Protein AF-A0AAU2JH47-F1 (afdb_monomer_lite)

Sequence (220 aa):
MTGAVFLAALLGAQGAHAQDFGMSADPLVGNAPRSVATDAGGNSNPALAVAHSVGDSMSPAGTAPATTVLISSVNPSVVGQTVTFTATVTGDEGTPTGTVLFKDGDTNLGPDALDATGTASLPISDLTVGIHHITAVYGGNTTYAPSTSNTVEQIVNALTCDNAVPTIIGTNRADDLVGTAGNDVIFALRGNDKVDGLGGDDLICGGQGNDVLAGGPDSL

Structure (mmCIF, N/CA/C/O backbone):
data_AF-A0AAU2JH47-F1
#
_entry.id   AF-A0AAU2JH47-F1
#
loop_
_atom_site.group_PDB
_atom_site.id
_atom_site.type_symbol
_atom_site.label_atom_id
_atom_site.label_alt_id
_atom_site.label_comp_id
_atom_site.label_asym_id
_atom_site.label_entity_id
_atom_site.label_seq_id
_atom_site.pdbx_PDB_ins_code
_atom_site.Cartn_x
_atom_site.Cartn_y
_atom_site.Cartn_z
_atom_site.occupancy
_atom_site.B_iso_or_equiv
_atom_site.auth_seq_id
_atom_site.auth_comp_id
_atom_site.auth_asym_id
_atom_site.auth_atom_id
_atom_site.pdbx_PDB_model_num
ATOM 1 N N . MET A 1 1 ? 18.376 -66.925 -39.420 1.00 39.75 1 MET A N 1
ATOM 2 C CA . MET A 1 1 ? 18.985 -67.867 -40.381 1.00 39.75 1 MET A CA 1
ATOM 3 C C . MET A 1 1 ? 18.492 -67.479 -41.763 1.00 39.75 1 MET A C 1
ATOM 5 O O . MET A 1 1 ? 17.306 -67.213 -41.861 1.00 39.75 1 MET A O 1
ATOM 9 N N . THR A 1 2 ? 19.400 -67.425 -42.748 1.00 41.84 2 THR A N 1
ATOM 10 C CA . THR A 1 2 ? 19.174 -67.797 -44.169 1.00 41.84 2 THR A CA 1
ATOM 11 C C . THR A 1 2 ? 17.955 -67.180 -44.879 1.00 41.84 2 THR A C 1
ATOM 13 O O . THR A 1 2 ? 16.826 -67.486 -44.536 1.00 41.84 2 THR A O 1
ATOM 16 N N . GLY A 1 3 ? 18.082 -66.334 -45.901 1.00 33.50 3 GLY A N 1
ATOM 17 C CA . GLY A 1 3 ? 18.950 -66.483 -47.070 1.00 33.50 3 GLY A CA 1
ATOM 18 C C . GLY A 1 3 ? 18.121 -66.907 -48.297 1.00 33.50 3 GLY A C 1
ATOM 19 O O . GLY A 1 3 ? 17.081 -67.532 -48.138 1.00 33.50 3 GLY A O 1
ATOM 20 N N . ALA A 1 4 ? 18.668 -66.617 -49.483 1.00 43.12 4 ALA A N 1
ATOM 21 C CA . ALA A 1 4 ? 18.258 -67.014 -50.844 1.00 43.12 4 ALA A CA 1
ATOM 22 C C . ALA A 1 4 ? 17.310 -66.038 -51.587 1.00 43.12 4 ALA A C 1
ATOM 24 O O . ALA A 1 4 ? 16.183 -65.833 -51.160 1.00 43.12 4 ALA A O 1
ATOM 25 N N . VAL A 1 5 ? 17.746 -65.270 -52.603 1.00 41.50 5 VAL A N 1
ATOM 26 C CA . VAL A 1 5 ? 18.416 -65.579 -53.902 1.00 41.50 5 VAL A CA 1
ATOM 27 C C . VAL A 1 5 ? 17.418 -65.973 -54.992 1.00 41.50 5 VAL A C 1
ATOM 29 O O . VAL A 1 5 ? 16.740 -66.973 -54.837 1.00 41.50 5 VAL A O 1
ATOM 32 N N . PHE A 1 6 ? 17.432 -65.228 -56.106 1.00 35.44 6 PHE A N 1
ATOM 33 C CA . PHE A 1 6 ? 17.263 -65.657 -57.515 1.00 35.44 6 PHE A CA 1
ATOM 34 C C . PHE A 1 6 ? 17.638 -64.425 -58.372 1.00 35.44 6 PHE A C 1
ATOM 36 O O . PHE A 1 6 ? 17.037 -63.376 -58.189 1.00 35.44 6 PHE A O 1
ATOM 43 N N . LEU A 1 7 ? 18.748 -64.317 -59.113 1.00 33.91 7 LEU A N 1
ATOM 44 C CA . LEU A 1 7 ? 19.438 -65.119 -60.139 1.00 33.91 7 LEU A CA 1
ATOM 45 C C . LEU A 1 7 ? 18.899 -64.943 -61.582 1.00 33.91 7 LEU A C 1
ATOM 47 O O . LEU A 1 7 ? 17.918 -65.564 -61.966 1.00 33.91 7 LEU A O 1
ATOM 51 N N . ALA A 1 8 ? 19.708 -64.194 -62.351 1.00 36.41 8 ALA A N 1
ATOM 52 C CA . ALA A 1 8 ? 20.185 -64.411 -63.730 1.00 36.41 8 ALA A CA 1
ATOM 53 C C . ALA A 1 8 ? 19.542 -63.749 -64.974 1.00 36.41 8 ALA A C 1
ATOM 55 O O . ALA A 1 8 ? 18.366 -63.909 -65.273 1.00 36.41 8 ALA A O 1
ATOM 56 N N . ALA A 1 9 ? 20.502 -63.229 -65.767 1.00 36.34 9 ALA A N 1
ATOM 57 C CA . ALA A 1 9 ? 20.646 -63.212 -67.234 1.00 36.34 9 ALA A CA 1
ATOM 58 C C . ALA A 1 9 ? 19.937 -62.105 -68.036 1.00 36.34 9 ALA A C 1
ATOM 60 O O . ALA A 1 9 ? 18.851 -61.683 -67.681 1.00 36.34 9 ALA A O 1
ATOM 61 N N . LEU A 1 10 ? 20.415 -61.640 -69.199 1.00 34.00 10 LEU A N 1
ATOM 62 C CA . LEU A 1 10 ? 21.719 -61.510 -69.882 1.00 34.00 10 LEU A CA 1
ATOM 63 C C . LEU A 1 10 ? 21.390 -60.772 -71.216 1.00 34.00 10 LEU A C 1
ATOM 65 O O . LEU A 1 10 ? 20.347 -61.051 -71.797 1.00 34.00 10 LEU A O 1
ATOM 69 N N . LEU A 1 11 ? 22.330 -59.971 -71.745 1.00 32.81 11 LEU A N 1
ATOM 70 C CA . LEU A 1 11 ? 22.552 -59.635 -73.176 1.00 32.81 11 LEU A CA 1
ATOM 71 C C . LEU A 1 11 ? 21.845 -58.429 -73.866 1.00 32.81 11 LEU A C 1
ATOM 73 O O . LEU A 1 11 ? 20.632 -58.395 -74.018 1.00 32.81 11 LEU A O 1
ATOM 77 N N . GLY A 1 12 ? 22.689 -57.567 -74.473 1.00 30.28 12 GLY A N 1
ATOM 78 C CA . GLY A 1 12 ? 22.440 -56.753 -75.690 1.00 30.28 12 GLY A CA 1
ATOM 79 C C . GLY A 1 12 ? 21.802 -55.369 -75.469 1.00 30.28 12 GLY A C 1
ATOM 80 O O . GLY A 1 12 ? 20.974 -55.221 -74.591 1.00 30.28 12 GLY A O 1
ATOM 81 N N . ALA A 1 13 ? 22.079 -54.292 -76.209 1.00 36.59 13 ALA A N 1
ATOM 82 C CA . ALA A 1 13 ? 22.901 -54.041 -77.388 1.00 36.59 13 ALA A CA 1
ATOM 83 C C . ALA A 1 13 ? 23.116 -52.511 -77.536 1.00 36.59 13 ALA A C 1
ATOM 85 O O . ALA A 1 13 ? 22.568 -51.710 -76.784 1.00 36.59 13 ALA A O 1
ATOM 86 N N . GLN A 1 14 ? 23.944 -52.135 -78.510 1.00 34.75 14 GLN A N 1
ATOM 87 C CA . GLN A 1 14 ? 24.360 -50.773 -78.858 1.00 34.75 14 GLN A CA 1
ATOM 88 C C . GLN A 1 14 ? 23.241 -49.893 -79.442 1.00 34.75 14 GLN A C 1
ATOM 90 O O . GLN A 1 14 ? 22.276 -50.417 -79.989 1.00 34.75 14 GLN A O 1
ATOM 95 N N . GLY A 1 15 ? 23.462 -48.573 -79.483 1.00 30.28 15 GLY A N 1
ATOM 96 C CA . GLY A 1 15 ? 22.810 -47.707 -80.474 1.00 30.28 15 GLY A CA 1
ATOM 97 C C . GLY A 1 15 ? 22.580 -46.266 -80.028 1.00 30.28 15 GLY A C 1
ATOM 98 O O . GLY A 1 15 ? 21.820 -46.008 -79.107 1.00 30.28 15 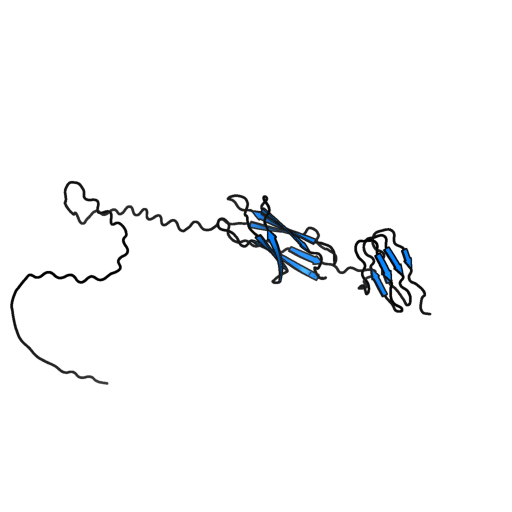GLY A O 1
ATOM 99 N N . ALA A 1 16 ? 23.243 -45.336 -80.710 1.00 36.50 16 ALA A N 1
ATOM 100 C CA . ALA A 1 16 ? 23.129 -43.887 -80.581 1.00 36.50 16 ALA A CA 1
ATOM 101 C C . ALA A 1 16 ? 21.719 -43.328 -80.852 1.00 36.50 16 ALA A C 1
ATOM 103 O O . ALA A 1 16 ? 21.024 -43.858 -81.709 1.00 36.50 16 ALA A O 1
ATOM 104 N N . HIS A 1 17 ? 21.383 -42.176 -80.258 1.00 35.53 17 HIS A N 1
ATOM 105 C CA . HIS A 1 17 ? 20.931 -40.982 -80.992 1.00 35.53 17 HIS A CA 1
ATOM 106 C C . HIS A 1 17 ? 20.723 -39.810 -80.025 1.00 35.53 17 HIS A C 1
ATOM 108 O O . HIS A 1 17 ? 20.005 -39.924 -79.037 1.00 35.53 17 HIS A O 1
ATOM 114 N N . ALA A 1 18 ? 21.365 -38.680 -80.309 1.00 41.34 18 ALA A N 1
ATOM 115 C CA . ALA A 1 18 ? 21.082 -37.416 -79.645 1.00 41.34 18 ALA A CA 1
ATOM 116 C C . ALA A 1 18 ? 19.797 -36.775 -80.208 1.00 41.34 18 ALA A C 1
ATOM 118 O O . ALA A 1 18 ? 19.392 -37.090 -81.331 1.00 41.34 18 ALA A O 1
ATOM 119 N N . GLN A 1 19 ? 19.316 -35.782 -79.449 1.00 42.09 19 GLN A N 1
ATOM 120 C CA . GLN A 1 19 ? 18.294 -34.759 -79.726 1.00 42.09 19 GLN A CA 1
ATOM 121 C C . GLN A 1 19 ? 16.842 -35.124 -79.359 1.00 42.09 19 GLN A C 1
ATOM 123 O O . GLN A 1 19 ? 16.216 -35.883 -80.086 1.00 42.09 19 GLN A O 1
ATOM 128 N N . ASP A 1 20 ? 16.301 -34.525 -78.285 1.00 35.56 20 ASP A N 1
ATOM 129 C CA . ASP A 1 20 ? 15.087 -33.682 -78.346 1.00 35.56 20 ASP A CA 1
ATOM 130 C C . ASP A 1 20 ? 14.829 -32.925 -77.017 1.00 35.56 20 ASP A C 1
ATOM 132 O O . ASP A 1 20 ? 15.151 -33.399 -75.928 1.00 35.56 20 ASP A O 1
ATOM 136 N N . PHE A 1 21 ? 14.275 -31.721 -77.146 1.00 42.66 21 PHE A N 1
ATOM 137 C CA . PHE A 1 21 ? 13.920 -30.722 -76.136 1.00 42.66 21 PHE A CA 1
ATOM 138 C C . PHE A 1 21 ? 12.727 -31.149 -75.253 1.00 42.66 21 PHE A C 1
ATOM 140 O O . PHE A 1 21 ? 11.743 -31.682 -75.755 1.00 42.66 21 PHE A O 1
ATOM 147 N N . GLY A 1 22 ? 12.720 -30.791 -73.960 1.00 29.97 22 GLY A N 1
ATOM 148 C CA . GLY A 1 22 ? 11.495 -30.885 -73.149 1.00 29.97 22 GLY A CA 1
ATOM 149 C C . GLY A 1 22 ? 11.678 -30.626 -71.655 1.00 29.97 22 GLY A C 1
ATOM 150 O O . GLY A 1 22 ? 12.275 -31.421 -70.943 1.00 29.97 22 GLY A O 1
ATOM 151 N N . MET A 1 23 ? 11.149 -29.496 -71.194 1.00 47.81 23 MET A N 1
ATOM 152 C CA . MET A 1 23 ? 11.203 -28.955 -69.834 1.00 47.81 23 MET A CA 1
ATOM 153 C C . MET A 1 23 ? 10.525 -29.858 -68.787 1.00 47.81 23 MET A C 1
ATOM 155 O O . MET A 1 23 ? 9.400 -30.305 -68.989 1.00 47.81 23 MET A O 1
ATOM 159 N N . SER A 1 24 ? 11.152 -30.013 -67.619 1.00 34.44 24 SER A N 1
ATOM 160 C CA . SER A 1 24 ? 10.483 -30.439 -66.383 1.00 34.44 24 SER A CA 1
ATOM 161 C C . SER A 1 24 ? 11.073 -29.650 -65.218 1.00 34.44 24 SER A C 1
ATOM 163 O O . SER A 1 24 ? 12.191 -29.912 -64.780 1.00 34.44 24 SER A O 1
ATOM 165 N N . ALA A 1 25 ? 10.333 -28.634 -64.779 1.00 36.53 25 ALA A N 1
ATOM 166 C CA . ALA A 1 25 ? 10.654 -27.786 -63.642 1.00 36.53 25 ALA A CA 1
ATOM 167 C C . ALA A 1 25 ? 10.514 -28.550 -62.314 1.00 36.53 25 ALA A C 1
ATOM 169 O O . ALA A 1 25 ? 9.532 -29.263 -62.124 1.00 36.53 25 ALA A O 1
ATOM 170 N N . ASP A 1 26 ? 11.452 -28.326 -61.394 1.00 40.12 26 ASP A N 1
ATOM 171 C CA . ASP A 1 26 ? 11.311 -28.616 -59.962 1.00 40.12 26 ASP A CA 1
ATOM 172 C C . ASP A 1 26 ? 11.534 -27.296 -59.187 1.00 40.12 26 ASP A C 1
ATOM 174 O O . ASP A 1 26 ? 12.533 -26.613 -59.454 1.00 40.12 26 ASP A O 1
ATOM 178 N N . PRO A 1 27 ? 10.597 -26.842 -58.326 1.00 44.28 27 PRO A N 1
ATOM 179 C CA . PRO A 1 27 ? 10.653 -25.529 -57.695 1.00 44.28 27 PRO A CA 1
ATOM 180 C C . PRO A 1 27 ? 11.368 -25.546 -56.333 1.00 44.28 27 PRO A C 1
ATOM 182 O O . PRO A 1 27 ? 11.395 -26.547 -55.628 1.00 44.28 27 PRO A O 1
ATOM 185 N N . LEU A 1 28 ? 11.819 -24.349 -55.932 1.00 41.47 28 LEU A N 1
ATOM 186 C CA . LEU A 1 28 ? 12.353 -23.939 -54.618 1.00 41.47 28 LEU A CA 1
ATOM 187 C C . LEU A 1 28 ? 13.886 -23.940 -54.455 1.00 41.47 28 LEU A C 1
ATOM 189 O O . LEU A 1 28 ? 14.444 -24.581 -53.570 1.00 41.47 28 LEU A O 1
ATOM 193 N N . VAL A 1 29 ? 14.553 -23.046 -55.194 1.00 43.03 29 VAL A N 1
ATOM 194 C CA . VAL A 1 29 ? 15.686 -22.287 -54.634 1.00 43.03 29 VAL A CA 1
ATOM 195 C C . VAL A 1 29 ? 15.288 -20.814 -54.595 1.00 43.03 29 VAL A C 1
ATOM 197 O O . VAL A 1 29 ? 15.063 -20.187 -55.629 1.00 43.03 29 VAL A O 1
ATOM 200 N N . GLY A 1 30 ? 15.155 -20.282 -53.379 1.00 36.28 30 GLY A N 1
ATOM 201 C CA . GLY A 1 30 ? 14.926 -18.867 -53.115 1.00 36.28 30 GLY A CA 1
ATOM 202 C C . GLY A 1 30 ? 16.085 -18.019 -53.636 1.00 36.28 30 GLY A C 1
ATOM 203 O O . GLY A 1 30 ? 17.257 -18.303 -53.402 1.00 36.28 30 GLY A O 1
ATOM 204 N N . ASN A 1 31 ? 15.711 -16.990 -54.380 1.00 37.31 31 ASN A N 1
ATOM 205 C CA . ASN A 1 31 ? 16.550 -16.079 -55.135 1.00 37.31 31 ASN A CA 1
ATOM 206 C C . ASN A 1 31 ? 17.409 -15.192 -54.207 1.00 37.31 31 ASN A C 1
ATOM 208 O O . ASN A 1 31 ? 16.910 -14.215 -53.653 1.00 37.31 31 ASN A O 1
ATOM 212 N N . ALA A 1 32 ? 18.701 -15.494 -54.068 1.00 40.72 32 ALA A N 1
ATOM 213 C CA . ALA A 1 32 ? 19.712 -14.486 -53.748 1.00 40.72 32 ALA A CA 1
ATOM 214 C C . ALA A 1 32 ? 20.361 -14.052 -55.073 1.00 40.72 32 ALA A C 1
ATOM 216 O O . ALA A 1 32 ? 20.684 -14.929 -55.882 1.00 40.72 32 ALA A O 1
ATOM 217 N N . PRO A 1 33 ? 20.573 -12.750 -55.341 1.00 39.38 33 PRO A N 1
ATOM 218 C CA . PRO A 1 33 ? 21.281 -12.342 -56.544 1.00 39.38 33 PRO A CA 1
ATOM 219 C C . PRO A 1 33 ? 22.718 -12.873 -56.468 1.00 39.38 33 PRO A C 1
ATOM 221 O O . PRO A 1 33 ? 23.550 -12.364 -55.721 1.00 39.38 33 PRO A O 1
ATOM 224 N N . ARG A 1 34 ? 23.022 -13.924 -57.241 1.00 44.97 34 ARG A N 1
ATOM 225 C CA . ARG A 1 34 ? 24.406 -14.280 -57.555 1.00 44.97 34 ARG A CA 1
ATOM 226 C C . ARG A 1 34 ? 24.958 -13.166 -58.434 1.00 44.97 34 ARG A C 1
ATOM 228 O O . ARG A 1 34 ? 24.689 -13.126 -59.631 1.00 44.97 34 ARG A O 1
ATOM 235 N N . SER A 1 35 ? 25.728 -12.271 -57.833 1.00 42.25 35 SER A N 1
ATOM 236 C CA . SER A 1 35 ? 26.560 -11.300 -58.536 1.00 42.25 35 SER A CA 1
ATOM 237 C C . SER A 1 35 ? 27.626 -12.053 -59.335 1.00 42.25 35 SER A C 1
ATOM 239 O O . SER A 1 35 ? 28.729 -12.297 -58.851 1.00 42.25 35 SER A O 1
ATOM 241 N N . VAL A 1 36 ? 27.301 -12.484 -60.554 1.00 41.50 36 VAL A N 1
ATOM 242 C CA . VAL A 1 36 ? 28.321 -12.901 -61.518 1.00 41.50 36 VAL A CA 1
ATOM 243 C C . VAL A 1 36 ? 28.923 -11.615 -62.070 1.00 41.50 36 VAL A C 1
ATOM 245 O O . VAL A 1 36 ? 28.367 -10.994 -62.970 1.00 41.50 36 VAL A O 1
ATOM 248 N N . ALA A 1 37 ? 30.036 -11.176 -61.489 1.00 41.19 37 ALA A N 1
ATOM 249 C CA . ALA A 1 37 ? 30.872 -10.169 -62.121 1.00 41.19 37 ALA A CA 1
ATOM 250 C C . ALA A 1 37 ? 31.557 -10.828 -63.327 1.00 41.19 37 ALA A C 1
ATOM 252 O O . ALA A 1 37 ? 32.484 -11.618 -63.167 1.00 41.19 37 ALA A O 1
ATOM 253 N N . THR A 1 38 ? 31.073 -10.549 -64.535 1.00 39.19 38 THR A N 1
ATOM 254 C CA . THR A 1 38 ? 31.854 -10.761 -65.757 1.00 39.19 38 THR A CA 1
ATOM 255 C C . THR A 1 38 ? 32.805 -9.580 -65.902 1.00 39.19 38 THR A C 1
ATOM 257 O O . THR A 1 38 ? 32.340 -8.440 -65.975 1.00 39.19 38 THR A O 1
ATOM 260 N N . ASP A 1 39 ? 34.116 -9.816 -65.949 1.00 44.34 39 ASP A N 1
ATOM 261 C CA . ASP A 1 39 ? 35.007 -8.802 -66.510 1.00 44.34 39 ASP A CA 1
ATOM 262 C C . ASP A 1 39 ? 34.772 -8.689 -68.029 1.00 44.34 39 ASP A C 1
ATOM 264 O O . ASP A 1 39 ? 34.127 -9.540 -68.652 1.00 44.34 39 ASP A O 1
ATOM 268 N N . ALA A 1 40 ? 35.274 -7.617 -68.641 1.00 45.56 40 ALA A N 1
ATOM 269 C CA . ALA A 1 40 ? 35.110 -7.350 -70.069 1.00 45.56 40 ALA A CA 1
ATOM 270 C C . ALA A 1 40 ? 35.907 -8.310 -70.994 1.00 45.56 40 ALA A C 1
ATOM 272 O O . ALA A 1 40 ? 36.119 -7.980 -72.160 1.00 45.56 40 ALA A O 1
ATOM 273 N N . GLY A 1 41 ? 36.359 -9.474 -70.505 1.00 49.09 41 GLY A N 1
ATOM 274 C CA . GLY A 1 41 ? 37.197 -10.437 -71.228 1.00 49.09 41 GLY A CA 1
ATOM 275 C C . GLY A 1 41 ? 36.673 -11.879 -71.303 1.00 49.09 41 GLY A C 1
ATOM 276 O O . GLY A 1 41 ? 37.216 -12.666 -72.076 1.00 49.09 41 GLY A O 1
ATOM 277 N N . GLY A 1 42 ? 35.611 -12.249 -70.580 1.00 50.84 42 GLY A N 1
ATOM 278 C CA . GLY A 1 42 ? 34.869 -13.495 -70.830 1.00 50.84 42 GLY A CA 1
ATOM 279 C C . GLY A 1 42 ? 35.615 -14.821 -70.586 1.00 50.84 42 GLY A C 1
ATOM 280 O O . GLY A 1 42 ? 35.261 -15.824 -71.205 1.00 50.84 42 GLY A O 1
ATOM 281 N N . ASN A 1 43 ? 36.608 -14.881 -69.692 1.00 42.25 43 ASN A N 1
ATOM 282 C CA . ASN A 1 43 ? 37.269 -16.135 -69.303 1.00 42.25 43 ASN A CA 1
ATOM 283 C C . ASN A 1 43 ? 36.977 -16.528 -67.838 1.00 42.25 43 ASN A C 1
ATOM 285 O O . ASN A 1 43 ? 37.211 -15.784 -66.894 1.00 42.25 43 ASN A O 1
ATOM 289 N N . SER A 1 44 ? 36.459 -17.742 -67.625 1.00 45.59 44 SER A N 1
ATOM 290 C CA . SER A 1 44 ? 36.223 -18.295 -66.284 1.00 45.59 44 SER A CA 1
ATOM 291 C C . SER A 1 44 ? 37.493 -18.972 -65.755 1.00 45.59 44 SER A C 1
ATOM 293 O O . SER A 1 44 ? 37.832 -20.073 -66.181 1.00 45.59 44 SER A O 1
ATOM 295 N N . ASN A 1 45 ? 38.198 -18.338 -64.815 1.00 43.12 45 ASN A N 1
ATOM 296 C CA . ASN A 1 45 ? 39.254 -18.990 -64.033 1.00 43.12 45 ASN A CA 1
ATOM 297 C C . ASN A 1 45 ? 38.641 -19.608 -62.755 1.00 43.12 45 ASN A C 1
ATOM 299 O O . ASN A 1 45 ? 38.069 -18.862 -61.959 1.00 43.12 45 ASN A O 1
ATOM 303 N N . PRO A 1 46 ? 38.748 -20.929 -62.501 1.00 46.41 46 PRO A N 1
ATOM 304 C CA . PRO A 1 46 ? 38.148 -21.552 -61.320 1.00 46.41 46 PRO A CA 1
ATOM 305 C C . PRO A 1 46 ? 38.971 -21.382 -60.027 1.00 46.41 46 PRO A C 1
ATOM 307 O O . PRO A 1 46 ? 38.611 -21.965 -59.009 1.00 46.41 46 PRO A O 1
ATOM 310 N N . ALA A 1 47 ? 40.055 -20.599 -60.020 1.00 46.97 47 ALA A N 1
ATOM 311 C CA . ALA A 1 47 ? 40.951 -20.496 -58.869 1.00 46.97 47 ALA A CA 1
ATOM 312 C C . ALA A 1 47 ? 41.341 -19.048 -58.526 1.00 46.97 47 ALA A C 1
ATOM 314 O O . ALA A 1 47 ? 42.502 -18.693 -58.678 1.00 46.97 47 ALA A O 1
ATOM 315 N N . LEU A 1 48 ? 40.389 -18.216 -58.073 1.00 43.06 48 LEU A N 1
ATOM 316 C CA . LEU A 1 48 ? 40.635 -17.101 -57.131 1.00 43.06 48 LEU A CA 1
ATOM 317 C C . LEU A 1 48 ? 39.319 -16.422 -56.686 1.00 43.06 48 LEU A C 1
ATOM 319 O O . LEU A 1 48 ? 39.068 -15.254 -56.964 1.00 43.06 48 LEU A O 1
ATOM 323 N N . ALA A 1 49 ? 38.453 -17.138 -55.971 1.00 42.56 49 ALA A N 1
ATOM 324 C CA . ALA A 1 49 ? 37.395 -16.483 -55.203 1.00 42.56 49 ALA A CA 1
ATOM 325 C C . ALA A 1 49 ? 37.928 -16.197 -53.793 1.00 42.56 49 ALA A C 1
ATOM 327 O O . ALA A 1 49 ? 37.715 -16.982 -52.872 1.00 42.56 49 ALA A O 1
ATOM 328 N N . VAL A 1 50 ? 38.639 -15.080 -53.606 1.00 47.00 50 VAL A N 1
ATOM 329 C CA . VAL A 1 50 ? 38.737 -14.492 -52.263 1.00 47.00 50 VAL A CA 1
ATOM 330 C C . VAL A 1 50 ? 37.367 -13.888 -51.986 1.00 47.00 50 VAL A C 1
ATOM 332 O O . VAL A 1 50 ? 37.082 -12.751 -52.354 1.00 47.00 50 VAL A O 1
ATOM 335 N N . ALA A 1 51 ? 36.476 -14.693 -51.414 1.00 44.53 51 ALA A N 1
ATOM 336 C CA . ALA A 1 51 ? 35.209 -14.202 -50.910 1.00 44.53 51 ALA A CA 1
ATOM 337 C C . ALA A 1 51 ? 35.512 -13.244 -49.750 1.00 44.53 51 ALA A C 1
ATOM 339 O O . ALA A 1 51 ? 35.810 -13.676 -48.639 1.00 44.53 51 ALA A O 1
ATOM 340 N N . HIS A 1 52 ? 35.434 -11.937 -50.003 1.00 52.06 52 HIS A N 1
ATOM 341 C CA . HIS A 1 52 ? 35.255 -10.953 -48.940 1.00 52.06 52 HIS A CA 1
ATOM 342 C C . HIS A 1 52 ? 33.811 -11.094 -48.449 1.00 52.06 52 HIS A C 1
ATOM 344 O O . HIS A 1 52 ? 32.907 -10.360 -48.840 1.00 52.06 52 HIS A O 1
ATOM 350 N N . SER A 1 53 ? 33.579 -12.136 -47.652 1.00 53.12 53 SER A N 1
ATOM 351 C CA . SER A 1 53 ? 32.339 -12.324 -46.916 1.00 53.12 53 SER A CA 1
ATOM 352 C C . SER A 1 53 ? 32.306 -11.299 -45.789 1.00 53.12 53 SER A C 1
ATOM 354 O O . SER A 1 53 ? 32.580 -11.637 -44.642 1.00 53.12 53 SER A O 1
ATOM 356 N N . VAL A 1 54 ? 31.922 -10.059 -46.094 1.00 51.28 54 VAL A N 1
ATOM 357 C CA . VAL A 1 54 ? 31.280 -9.214 -45.077 1.00 51.28 54 VAL A CA 1
ATOM 358 C C . VAL A 1 54 ? 29.799 -9.573 -45.076 1.00 51.28 54 VAL A C 1
ATOM 360 O O . VAL A 1 54 ? 28.919 -8.786 -45.404 1.00 51.28 54 VAL A O 1
ATOM 363 N N . GLY A 1 55 ? 29.534 -10.839 -44.766 1.00 52.53 55 GLY A N 1
ATOM 364 C CA . GLY A 1 55 ? 28.269 -11.239 -44.190 1.00 52.53 55 GLY A CA 1
ATOM 365 C C . GLY A 1 55 ? 28.309 -10.853 -42.722 1.00 52.53 55 GLY A C 1
ATOM 366 O O . GLY A 1 55 ? 28.307 -11.738 -41.871 1.00 52.53 55 GLY A O 1
ATOM 367 N N . ASP A 1 56 ? 28.354 -9.551 -42.430 1.00 48.31 56 ASP A N 1
ATOM 368 C CA . ASP A 1 56 ? 27.974 -9.058 -41.113 1.00 48.31 56 ASP A CA 1
ATOM 369 C C . ASP A 1 56 ? 26.465 -9.256 -41.023 1.00 48.31 56 ASP A C 1
ATOM 371 O O . ASP A 1 56 ? 25.652 -8.358 -41.236 1.00 48.31 56 ASP A O 1
ATOM 375 N N . SER A 1 57 ? 26.086 -10.502 -40.750 1.00 48.41 57 SER A N 1
ATOM 376 C CA . SER A 1 57 ? 24.821 -10.802 -40.113 1.00 48.41 57 SER A CA 1
ATOM 377 C C . SER A 1 57 ? 24.931 -10.170 -38.734 1.00 48.41 57 SER A C 1
ATOM 379 O O . SER A 1 57 ? 25.310 -10.835 -37.772 1.00 48.41 57 SER A O 1
ATOM 381 N N . MET A 1 58 ? 24.695 -8.856 -38.649 1.00 52.47 58 MET A N 1
ATOM 382 C CA . MET A 1 58 ? 24.408 -8.229 -37.374 1.00 52.47 58 MET A CA 1
ATOM 383 C C . MET A 1 58 ? 23.241 -9.032 -36.818 1.00 52.47 58 MET A C 1
ATOM 385 O O . MET A 1 58 ? 22.135 -9.004 -37.363 1.00 52.47 58 MET A O 1
ATOM 389 N N . SER A 1 59 ? 23.514 -9.817 -35.775 1.00 49.12 59 SER A N 1
ATOM 390 C CA . SER A 1 59 ? 22.465 -10.270 -34.872 1.00 49.12 59 SER A CA 1
ATOM 391 C C . SER A 1 59 ? 21.564 -9.061 -34.622 1.00 49.12 59 SER A C 1
ATOM 393 O O . SER A 1 59 ? 22.124 -7.976 -34.423 1.00 49.12 59 SER A O 1
ATOM 395 N N . PRO A 1 60 ? 20.221 -9.183 -34.657 1.00 55.44 60 PRO A N 1
ATOM 396 C CA . PRO A 1 60 ? 19.381 -8.066 -34.251 1.00 55.44 60 PRO A CA 1
ATOM 397 C C . PRO A 1 60 ? 19.929 -7.578 -32.911 1.00 55.44 60 PRO A C 1
ATOM 399 O O . PRO A 1 60 ? 20.148 -8.398 -32.013 1.00 55.44 60 PRO A O 1
ATOM 402 N N . ALA A 1 61 ? 20.296 -6.295 -32.847 1.00 61.09 61 ALA A N 1
ATOM 403 C CA . ALA A 1 61 ? 20.830 -5.710 -31.630 1.00 61.09 61 ALA A CA 1
ATOM 404 C C . ALA A 1 61 ? 19.795 -5.999 -30.541 1.00 61.09 61 ALA A C 1
ATOM 406 O O . ALA A 1 61 ? 18.638 -5.595 -30.665 1.00 61.09 61 ALA A O 1
ATOM 407 N N . GLY A 1 62 ? 20.171 -6.824 -29.562 1.00 79.06 62 GLY A N 1
ATOM 408 C CA . GLY A 1 62 ? 19.294 -7.119 -28.438 1.00 79.06 62 GLY A CA 1
ATOM 409 C C . GLY A 1 62 ? 18.908 -5.813 -27.751 1.00 79.06 62 GLY A C 1
ATOM 410 O O . GLY A 1 62 ? 19.644 -4.831 -27.828 1.00 79.06 62 GLY A O 1
ATOM 411 N N . THR A 1 63 ? 17.757 -5.793 -27.089 1.00 91.75 63 THR A N 1
ATOM 412 C CA . THR A 1 63 ? 17.350 -4.642 -26.278 1.00 91.75 63 THR A CA 1
ATOM 413 C C . THR A 1 63 ? 18.438 -4.289 -25.256 1.00 91.75 63 THR A C 1
ATOM 415 O O . THR A 1 63 ? 18.978 -5.191 -24.607 1.00 91.75 63 THR A O 1
ATOM 418 N N . ALA A 1 64 ? 18.734 -3.000 -25.088 1.00 94.50 64 ALA A N 1
ATOM 419 C CA . ALA A 1 64 ? 19.678 -2.482 -24.105 1.00 94.50 64 ALA A CA 1
ATOM 420 C C . ALA A 1 64 ? 19.244 -2.844 -22.670 1.00 94.50 64 ALA A C 1
ATOM 422 O O . ALA A 1 64 ? 18.046 -2.959 -22.397 1.00 94.50 64 ALA A O 1
ATOM 423 N N . PRO A 1 65 ? 20.176 -3.039 -21.723 1.00 95.88 65 PRO A N 1
ATOM 424 C CA . PRO A 1 65 ? 19.809 -3.310 -20.338 1.00 95.88 65 PRO A CA 1
ATOM 425 C C . PRO A 1 65 ? 19.067 -2.116 -19.717 1.00 95.88 65 PRO A C 1
ATOM 427 O O . PRO A 1 65 ? 19.390 -0.958 -19.978 1.00 95.88 65 PRO A O 1
ATOM 430 N N . ALA A 1 66 ? 18.095 -2.415 -18.857 1.00 97.69 66 ALA A N 1
ATOM 431 C CA . ALA A 1 66 ? 17.469 -1.446 -17.964 1.00 97.69 66 ALA A CA 1
ATOM 432 C C . ALA A 1 66 ? 17.684 -1.862 -16.507 1.00 97.69 66 ALA A C 1
ATOM 434 O O . ALA A 1 66 ? 17.799 -3.050 -16.198 1.00 97.69 66 ALA A O 1
ATOM 435 N N . THR A 1 67 ? 17.716 -0.881 -15.612 1.00 98.50 67 THR A N 1
ATOM 436 C CA . THR A 1 67 ? 17.783 -1.096 -14.165 1.00 98.50 67 THR A CA 1
ATOM 437 C C . THR A 1 67 ? 16.530 -0.528 -13.526 1.00 98.50 67 THR A C 1
ATOM 439 O O . THR A 1 67 ? 16.239 0.648 -13.706 1.00 98.50 67 THR A O 1
ATOM 442 N N . THR A 1 68 ? 15.811 -1.344 -12.757 1.00 98.81 68 THR A N 1
ATOM 443 C CA . THR A 1 68 ? 14.686 -0.885 -11.934 1.00 98.81 68 THR A CA 1
ATOM 444 C C . THR A 1 68 ? 15.138 -0.801 -10.479 1.00 98.81 68 THR A C 1
ATOM 446 O O . THR A 1 68 ? 15.722 -1.748 -9.959 1.00 98.81 68 THR A O 1
ATOM 449 N N . VAL A 1 69 ? 14.859 0.309 -9.802 1.00 98.81 69 VAL A N 1
ATOM 450 C CA . VAL A 1 69 ? 15.079 0.487 -8.358 1.00 98.81 69 VAL A CA 1
ATOM 451 C C . VAL A 1 69 ? 13.745 0.783 -7.701 1.00 98.81 69 VAL A C 1
ATOM 453 O O . VAL A 1 69 ? 12.979 1.587 -8.223 1.00 98.81 69 VAL A O 1
ATOM 456 N N . LEU A 1 70 ? 13.473 0.148 -6.562 1.00 98.88 70 LEU A N 1
ATOM 457 C CA . LEU A 1 70 ? 12.229 0.316 -5.821 1.00 98.88 70 LEU A CA 1
ATOM 458 C C . LEU A 1 70 ? 12.493 0.885 -4.428 1.00 98.88 70 LEU A C 1
ATOM 460 O O . LEU A 1 70 ? 13.336 0.372 -3.686 1.00 98.88 70 LEU A O 1
ATOM 464 N N . ILE A 1 71 ? 11.707 1.895 -4.057 1.00 98.56 71 ILE A N 1
ATOM 465 C CA . ILE A 1 71 ? 11.662 2.465 -2.709 1.00 98.56 71 ILE A CA 1
ATOM 466 C C . ILE A 1 71 ? 10.230 2.479 -2.162 1.00 98.56 71 ILE A C 1
ATOM 468 O O . ILE A 1 71 ? 9.260 2.532 -2.918 1.00 98.56 71 ILE A O 1
ATOM 472 N N . SER A 1 72 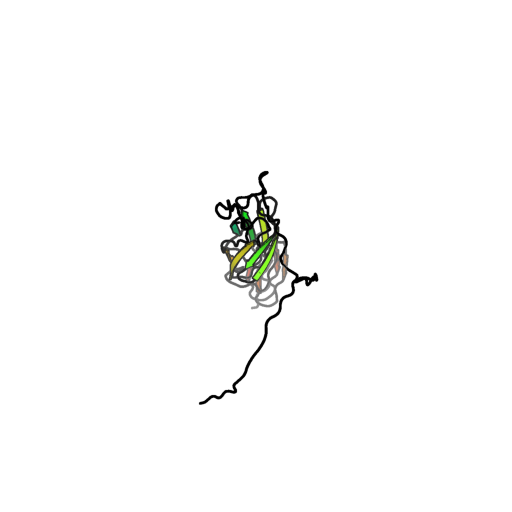? 10.111 2.453 -0.835 1.00 98.62 72 SER A N 1
ATOM 473 C CA . SER A 1 72 ? 8.857 2.667 -0.104 1.00 98.62 72 SER A CA 1
ATOM 474 C C . SER A 1 72 ? 8.881 4.041 0.560 1.00 98.62 72 SER A C 1
ATOM 476 O O . SER A 1 72 ? 9.912 4.441 1.104 1.00 98.62 72 SER A O 1
ATOM 478 N N . SER A 1 73 ? 7.759 4.763 0.535 1.00 98.25 73 SER A N 1
ATOM 479 C CA . SER A 1 73 ? 7.647 6.070 1.190 1.00 98.25 73 SER A CA 1
ATOM 480 C C . SER A 1 73 ? 7.698 5.987 2.720 1.00 98.25 73 SER A C 1
ATOM 482 O O . SER A 1 73 ? 8.103 6.956 3.363 1.00 98.25 73 SER A O 1
ATOM 484 N N . VAL A 1 74 ? 7.292 4.854 3.308 1.00 96.12 74 VAL A N 1
ATOM 485 C CA . VAL A 1 74 ? 7.220 4.643 4.762 1.00 96.12 74 VAL A CA 1
ATOM 486 C C . VAL A 1 74 ? 7.506 3.178 5.087 1.00 96.12 74 VAL A C 1
ATOM 488 O O . VAL A 1 74 ? 6.779 2.303 4.631 1.00 96.12 74 VAL A O 1
ATOM 491 N N . ASN A 1 75 ? 8.515 2.904 5.918 1.00 96.31 75 ASN A N 1
ATOM 492 C CA . ASN A 1 75 ? 8.824 1.556 6.408 1.00 96.31 75 ASN A CA 1
ATOM 493 C C . ASN A 1 75 ? 9.535 1.617 7.783 1.00 96.31 75 ASN A C 1
ATOM 495 O O . ASN A 1 75 ? 10.616 2.208 7.853 1.00 96.31 75 ASN A O 1
ATOM 499 N N . PRO A 1 76 ? 8.984 1.035 8.869 1.00 96.69 76 PRO A N 1
ATOM 500 C CA . PRO A 1 76 ? 7.690 0.350 8.942 1.00 96.69 76 PRO A CA 1
ATOM 501 C C . PRO A 1 76 ? 6.504 1.315 8.793 1.00 96.69 76 PRO A C 1
ATOM 503 O O . PRO A 1 76 ? 6.603 2.488 9.153 1.00 96.69 76 PRO A O 1
ATOM 506 N N . SER A 1 77 ? 5.379 0.809 8.291 1.00 95.56 77 SER A N 1
ATOM 507 C CA . SER A 1 77 ? 4.075 1.486 8.276 1.00 95.56 77 SER A CA 1
ATOM 508 C C . SER A 1 77 ? 3.127 0.893 9.325 1.00 95.56 77 SER A C 1
ATOM 510 O O . SER A 1 77 ? 3.463 -0.070 10.014 1.00 95.56 77 SER A O 1
ATOM 512 N N . VAL A 1 78 ? 1.933 1.471 9.459 1.00 90.88 78 VAL A N 1
ATOM 513 C CA . VAL A 1 78 ? 0.823 0.907 10.248 1.00 90.88 78 VAL A CA 1
ATOM 514 C C . VAL A 1 78 ? -0.296 0.473 9.301 1.00 90.88 78 VAL A C 1
ATOM 516 O O . VAL A 1 78 ? -0.484 1.090 8.253 1.00 90.88 78 VAL A O 1
ATOM 519 N N . VAL A 1 79 ? -1.043 -0.579 9.642 1.00 87.12 79 VAL A N 1
ATOM 520 C CA . VAL A 1 79 ? -2.211 -1.024 8.858 1.00 87.12 79 VAL A CA 1
ATOM 521 C C . VAL A 1 79 ? -3.169 0.143 8.572 1.00 87.12 79 VAL A C 1
ATOM 523 O O . VAL A 1 79 ? -3.419 0.981 9.439 1.00 87.12 79 VAL A O 1
ATOM 526 N N . GLY A 1 80 ? -3.671 0.235 7.338 1.00 84.81 80 GLY A N 1
ATOM 527 C CA . GLY A 1 80 ? -4.522 1.346 6.890 1.00 84.81 80 GLY A CA 1
ATOM 528 C C . GLY A 1 80 ? -3.766 2.626 6.496 1.00 84.81 80 GLY A C 1
ATOM 529 O O . GLY A 1 80 ? -4.353 3.521 5.885 1.00 84.81 80 GLY A O 1
ATOM 530 N N . GLN A 1 81 ? -2.468 2.739 6.802 1.00 88.06 81 GLN A N 1
ATOM 531 C CA . GLN A 1 81 ? -1.639 3.847 6.330 1.00 88.06 81 GLN A CA 1
ATOM 532 C C . GLN A 1 81 ? -1.348 3.687 4.837 1.00 88.06 81 GLN A C 1
ATOM 534 O O . GLN A 1 81 ? -0.848 2.652 4.401 1.00 88.06 81 GLN A O 1
ATOM 539 N N . THR A 1 82 ? -1.588 4.739 4.053 1.00 94.00 82 THR A N 1
ATOM 540 C CA . THR A 1 82 ? -1.138 4.771 2.659 1.00 94.00 82 THR A CA 1
ATOM 541 C C . THR A 1 82 ? 0.389 4.749 2.592 1.00 94.00 82 THR A C 1
ATOM 543 O O . THR A 1 82 ? 1.055 5.667 3.077 1.00 94.00 82 THR A O 1
ATOM 546 N N . VAL A 1 83 ? 0.927 3.725 1.941 1.00 97.88 83 VAL A N 1
ATOM 547 C CA . VAL A 1 83 ? 2.328 3.584 1.546 1.00 97.88 83 VAL A CA 1
ATOM 548 C C . VAL A 1 83 ? 2.409 3.782 0.037 1.00 97.88 83 VAL A C 1
ATOM 550 O O . VAL A 1 83 ? 1.617 3.221 -0.714 1.00 97.88 83 VAL A O 1
ATOM 553 N N . THR A 1 84 ? 3.355 4.591 -0.424 1.00 98.50 84 THR A N 1
ATOM 554 C CA . THR A 1 84 ? 3.608 4.794 -1.853 1.00 98.50 84 THR A CA 1
ATOM 555 C C . THR A 1 84 ? 4.886 4.068 -2.226 1.00 98.50 84 THR A C 1
ATOM 557 O O . THR A 1 84 ? 5.953 4.381 -1.698 1.00 98.50 84 THR A O 1
ATOM 560 N N . PHE A 1 85 ? 4.774 3.108 -3.137 1.00 98.81 85 PHE A N 1
ATOM 561 C CA . PHE A 1 85 ? 5.916 2.427 -3.725 1.00 98.81 85 PHE A CA 1
ATOM 562 C C . PHE A 1 85 ? 6.322 3.134 -5.008 1.00 98.81 85 PHE A C 1
ATOM 564 O O . PHE A 1 85 ? 5.505 3.304 -5.910 1.00 98.81 85 PHE A O 1
ATOM 571 N N . THR A 1 86 ? 7.585 3.537 -5.095 1.00 98.81 86 THR A N 1
ATOM 572 C CA . THR A 1 86 ? 8.109 4.268 -6.248 1.00 98.81 86 THR A CA 1
ATOM 573 C C . THR A 1 86 ? 9.194 3.447 -6.919 1.00 98.81 86 THR A C 1
ATOM 575 O O . THR A 1 86 ? 10.207 3.120 -6.299 1.00 98.81 86 THR A O 1
ATOM 578 N N . ALA A 1 87 ? 8.968 3.110 -8.185 1.00 98.88 87 ALA A N 1
ATOM 579 C CA . ALA A 1 87 ? 9.929 2.432 -9.035 1.00 98.88 87 ALA A CA 1
ATOM 580 C C . ALA A 1 87 ? 10.553 3.432 -10.010 1.00 98.88 87 ALA A C 1
ATOM 582 O O . ALA A 1 87 ? 9.834 4.102 -10.747 1.00 98.88 87 ALA A O 1
ATOM 583 N N . THR A 1 88 ? 11.880 3.501 -10.050 1.00 98.81 88 THR A N 1
ATOM 584 C CA . THR A 1 88 ? 12.623 4.266 -11.057 1.00 98.81 88 THR A CA 1
ATOM 585 C C . THR A 1 88 ? 13.322 3.295 -11.993 1.00 98.81 88 THR A C 1
ATOM 587 O O . THR A 1 88 ? 14.069 2.429 -11.537 1.00 98.81 88 THR A O 1
ATOM 590 N N . VAL A 1 89 ? 13.086 3.443 -13.293 1.00 98.75 89 VAL A N 1
ATOM 591 C CA . VAL A 1 89 ? 13.694 2.626 -14.342 1.00 98.75 89 VAL A CA 1
ATOM 592 C C . VAL A 1 89 ? 14.669 3.489 -15.133 1.00 98.75 89 VAL A C 1
ATOM 594 O O . VAL A 1 89 ? 14.293 4.520 -15.686 1.00 98.75 89 VAL A O 1
ATOM 597 N N . THR A 1 90 ? 15.926 3.068 -15.199 1.00 98.44 90 THR A N 1
ATOM 598 C CA . THR A 1 90 ? 16.989 3.754 -15.940 1.00 98.44 90 THR A CA 1
ATOM 599 C C . THR A 1 90 ? 17.558 2.860 -17.033 1.00 98.44 90 THR A C 1
ATOM 601 O O . THR A 1 90 ? 17.493 1.633 -16.950 1.00 98.44 90 THR A O 1
ATOM 604 N N . GLY A 1 91 ? 18.124 3.474 -18.068 1.00 96.69 91 GLY A N 1
ATOM 605 C CA . GLY A 1 91 ? 18.848 2.778 -19.123 1.00 96.69 91 GLY A CA 1
ATOM 606 C C . GLY A 1 91 ? 19.835 3.711 -19.820 1.00 96.69 91 GLY A C 1
ATOM 607 O O . GLY A 1 91 ? 19.696 4.932 -19.766 1.00 96.69 91 GLY A O 1
ATOM 608 N N . ASP A 1 92 ? 20.844 3.137 -20.470 1.00 92.19 92 ASP A N 1
ATOM 609 C CA . ASP A 1 92 ? 21.971 3.914 -21.010 1.00 92.19 92 ASP A CA 1
ATOM 610 C C . ASP A 1 92 ? 21.626 4.665 -22.311 1.00 92.19 92 ASP A C 1
ATOM 612 O O . ASP A 1 92 ? 22.291 5.633 -22.673 1.00 92.19 92 ASP A O 1
ATOM 616 N N . GLU A 1 93 ? 20.557 4.256 -23.001 1.00 91.44 93 GLU A N 1
ATOM 617 C CA . GLU A 1 93 ? 20.124 4.835 -24.284 1.00 91.44 93 GLU A CA 1
ATOM 618 C C . GLU A 1 93 ? 19.041 5.927 -24.144 1.00 91.44 93 GLU A C 1
ATOM 620 O O . GLU A 1 93 ? 18.411 6.316 -25.127 1.00 91.44 93 GLU A O 1
ATOM 625 N N . GLY A 1 94 ? 18.805 6.426 -22.921 1.00 93.62 94 GLY A N 1
ATOM 626 C CA . GLY A 1 94 ? 17.727 7.372 -22.601 1.00 93.62 94 GLY A CA 1
ATOM 627 C C . GLY A 1 94 ? 16.782 6.882 -21.499 1.00 93.62 94 GLY A C 1
ATOM 628 O O . GLY A 1 94 ? 17.101 5.959 -20.753 1.00 93.62 94 GLY A O 1
ATOM 629 N N . THR A 1 95 ? 15.615 7.519 -21.380 1.00 96.75 95 THR A N 1
ATOM 630 C CA . THR A 1 95 ? 14.615 7.175 -20.359 1.00 96.75 95 THR A CA 1
ATOM 631 C C . THR A 1 95 ? 13.713 6.034 -20.844 1.00 96.75 95 THR A C 1
ATOM 633 O O . THR A 1 95 ? 13.006 6.207 -21.844 1.00 96.75 95 THR A O 1
ATOM 636 N N . PRO A 1 96 ? 13.679 4.883 -20.147 1.00 97.62 96 PRO A N 1
ATOM 637 C CA . PRO A 1 96 ? 12.745 3.805 -20.446 1.00 97.62 96 PRO A CA 1
ATOM 638 C C . PRO A 1 96 ? 11.284 4.260 -20.357 1.00 97.62 96 PRO A C 1
ATOM 640 O O . PRO A 1 96 ? 10.906 5.057 -19.503 1.00 97.62 96 PRO A O 1
ATOM 643 N N . THR A 1 97 ? 10.448 3.726 -21.246 1.00 97.62 97 THR A N 1
ATOM 644 C CA . THR A 1 97 ? 9.000 3.982 -21.290 1.00 97.62 97 THR A CA 1
ATOM 645 C C . THR A 1 97 ? 8.231 2.678 -21.136 1.00 97.62 97 THR A C 1
ATOM 647 O O . THR A 1 97 ? 8.766 1.597 -21.401 1.00 97.62 97 THR A O 1
ATOM 650 N N . GLY A 1 98 ? 6.967 2.767 -20.735 1.00 96.94 98 GLY A N 1
ATOM 651 C CA . GLY A 1 98 ? 6.091 1.611 -20.578 1.00 96.94 98 GLY A CA 1
ATOM 652 C C . GLY A 1 98 ? 5.491 1.556 -19.184 1.00 96.94 98 GLY A C 1
ATOM 653 O O . GLY A 1 98 ? 5.141 2.586 -18.616 1.00 96.94 98 GLY A O 1
ATOM 654 N N . THR A 1 99 ? 5.354 0.349 -18.649 1.00 98.00 99 THR A N 1
ATOM 655 C CA . THR A 1 99 ? 4.626 0.087 -17.405 1.00 98.00 99 THR A CA 1
ATOM 656 C C . THR A 1 99 ? 5.467 -0.771 -16.471 1.00 98.00 99 THR A C 1
ATOM 658 O O . THR A 1 99 ? 6.176 -1.677 -16.914 1.00 98.00 99 THR A O 1
ATOM 661 N N . VAL A 1 100 ? 5.352 -0.493 -15.177 1.00 98.88 100 VAL A N 1
ATOM 662 C CA . VAL A 1 100 ? 5.912 -1.289 -14.088 1.00 98.88 100 VAL A CA 1
ATOM 663 C C . VAL A 1 100 ? 4.772 -1.990 -13.365 1.00 98.88 100 VAL A C 1
ATOM 665 O O . VAL A 1 100 ? 3.790 -1.356 -12.995 1.00 98.88 100 VAL A O 1
ATOM 668 N N . LEU A 1 101 ? 4.900 -3.298 -13.153 1.00 98.81 101 LEU A N 1
ATOM 669 C CA . LEU A 1 101 ? 3.991 -4.082 -12.322 1.00 98.81 101 LEU A CA 1
ATOM 670 C C . LEU A 1 101 ? 4.576 -4.223 -10.917 1.00 98.81 101 LEU A C 1
ATOM 672 O O . LEU A 1 101 ? 5.646 -4.808 -10.750 1.00 98.81 101 LEU A O 1
ATOM 676 N N . PHE A 1 102 ? 3.865 -3.726 -9.911 1.00 98.81 102 PHE A N 1
ATOM 677 C CA . PHE A 1 102 ? 4.233 -3.894 -8.509 1.00 98.81 102 PHE A CA 1
ATOM 678 C C . PHE A 1 102 ? 3.633 -5.188 -7.963 1.00 98.81 102 PHE A C 1
ATOM 680 O O . PHE A 1 102 ? 2.476 -5.524 -8.247 1.00 98.81 102 PHE A O 1
ATOM 687 N N . LYS A 1 103 ? 4.420 -5.909 -7.169 1.00 98.75 103 LYS A N 1
ATOM 688 C CA . LYS A 1 103 ? 4.049 -7.199 -6.590 1.00 98.75 103 LYS A CA 1
ATOM 689 C C . LYS A 1 103 ? 4.411 -7.273 -5.117 1.00 98.75 103 LYS A C 1
ATOM 691 O O . LYS A 1 103 ? 5.435 -6.729 -4.722 1.00 98.75 103 LYS A O 1
ATOM 696 N N . ASP A 1 104 ? 3.619 -8.015 -4.358 1.00 98.50 104 ASP A N 1
ATOM 697 C CA . ASP A 1 104 ? 3.957 -8.516 -3.029 1.00 98.50 104 ASP A CA 1
ATOM 698 C C . ASP A 1 104 ? 4.153 -10.035 -3.113 1.00 98.50 104 ASP A C 1
ATOM 700 O O . ASP A 1 104 ? 3.197 -10.796 -3.293 1.00 98.50 104 ASP A O 1
ATOM 704 N N . GLY A 1 105 ? 5.416 -10.469 -3.101 1.00 97.50 105 GLY A N 1
ATOM 705 C CA . GLY A 1 105 ? 5.791 -11.824 -3.497 1.00 97.50 105 GLY A CA 1
ATOM 706 C C . GLY A 1 105 ? 5.268 -12.157 -4.901 1.00 97.50 105 GLY A C 1
ATOM 707 O O . GLY A 1 105 ? 5.638 -11.527 -5.897 1.00 97.50 105 GLY A O 1
ATOM 708 N N . ASP A 1 106 ? 4.377 -13.145 -4.987 1.00 95.81 106 ASP A N 1
ATOM 709 C CA . ASP A 1 106 ? 3.743 -13.544 -6.246 1.00 95.81 106 ASP A CA 1
ATOM 710 C C . ASP A 1 106 ? 2.453 -12.782 -6.575 1.00 95.81 106 ASP A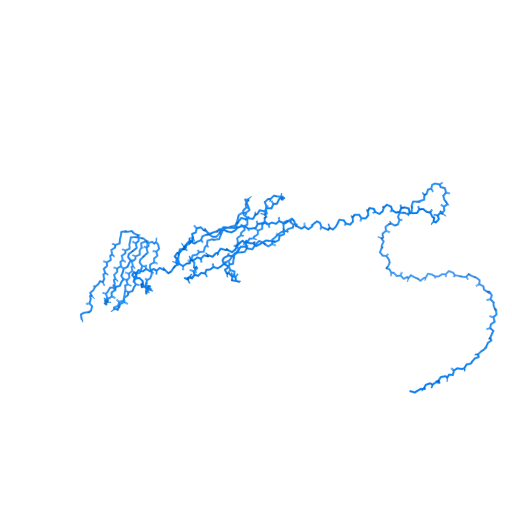 C 1
ATOM 712 O O . ASP A 1 106 ? 2.012 -12.812 -7.727 1.00 95.81 106 ASP A O 1
ATOM 716 N N . THR A 1 107 ? 1.881 -12.058 -5.612 1.00 97.88 107 THR A N 1
ATOM 717 C CA . THR A 1 107 ? 0.619 -11.328 -5.772 1.00 97.88 107 THR A CA 1
ATOM 718 C C . THR A 1 107 ? 0.848 -10.010 -6.498 1.00 97.88 107 THR A C 1
ATOM 720 O O . THR A 1 107 ? 1.705 -9.221 -6.112 1.00 97.88 107 THR A O 1
ATOM 723 N N . ASN A 1 108 ? 0.056 -9.731 -7.532 1.00 97.75 108 ASN A N 1
ATOM 724 C CA . ASN A 1 108 ? 0.091 -8.443 -8.221 1.00 97.75 108 ASN A CA 1
ATOM 725 C C . ASN A 1 108 ? -0.670 -7.390 -7.404 1.00 97.75 108 ASN A C 1
ATOM 727 O O . ASN A 1 108 ? -1.861 -7.564 -7.158 1.00 97.75 108 ASN A O 1
ATOM 731 N N . LEU A 1 109 ? -0.003 -6.293 -7.043 1.00 98.12 109 LEU A N 1
ATOM 732 C CA . LEU A 1 109 ? -0.627 -5.141 -6.378 1.00 98.12 109 LEU A CA 1
ATOM 733 C C . LEU A 1 109 ? -1.234 -4.173 -7.393 1.00 98.12 109 LEU A C 1
ATOM 735 O O . LEU A 1 109 ? -2.296 -3.604 -7.166 1.00 98.12 109 LEU A O 1
ATOM 739 N N . GLY A 1 110 ? -0.575 -4.016 -8.540 1.00 98.00 110 GLY A N 1
ATOM 740 C CA . GLY A 1 110 ? -1.088 -3.202 -9.631 1.00 98.00 110 GLY A CA 1
ATOM 741 C C . GLY A 1 110 ? 0.012 -2.674 -10.546 1.00 98.00 110 GLY A C 1
ATOM 742 O O . GLY A 1 110 ? 1.181 -2.632 -10.154 1.00 98.00 110 GLY A O 1
ATOM 743 N N . PRO A 1 111 ? -0.337 -2.308 -11.786 1.00 98.38 111 PRO A N 1
ATOM 744 C CA . PRO A 1 111 ? 0.568 -1.607 -12.675 1.00 98.38 111 PRO A CA 1
ATOM 745 C C . PRO A 1 111 ? 0.562 -0.098 -12.410 1.00 98.38 111 PRO A C 1
ATOM 747 O O . PRO A 1 111 ? -0.464 0.460 -12.026 1.00 98.38 111 PRO A O 1
ATOM 750 N N . ASP A 1 112 ? 1.666 0.566 -12.734 1.00 98.75 112 ASP A N 1
ATOM 751 C CA . ASP A 1 112 ? 1.674 2.001 -13.011 1.00 98.75 112 ASP A CA 1
ATOM 752 C C . ASP A 1 112 ? 2.604 2.333 -14.190 1.00 98.75 112 ASP A C 1
ATOM 754 O O . ASP A 1 112 ? 3.561 1.605 -14.483 1.00 98.75 112 ASP A O 1
ATOM 758 N N . ALA A 1 113 ? 2.272 3.384 -14.937 1.00 98.44 113 ALA A N 1
ATOM 759 C CA . ALA A 1 113 ? 3.027 3.790 -16.117 1.00 98.44 113 ALA A CA 1
ATOM 760 C C . ALA A 1 113 ? 4.263 4.610 -15.730 1.00 98.44 113 ALA A C 1
ATOM 762 O O . ALA A 1 113 ? 4.221 5.412 -14.803 1.00 98.44 113 ALA A O 1
ATOM 763 N N . LEU A 1 114 ? 5.352 4.445 -16.482 1.00 98.69 114 LEU A N 1
ATOM 764 C CA . LEU A 1 114 ? 6.517 5.311 -16.355 1.00 98.69 114 LEU A CA 1
ATOM 765 C C . LEU A 1 114 ? 6.173 6.715 -16.855 1.00 98.69 114 LEU A C 1
ATOM 767 O O . LEU A 1 114 ? 5.711 6.890 -17.986 1.00 98.69 114 LEU A O 1
ATOM 771 N N . ASP A 1 115 ? 6.430 7.713 -16.018 1.00 98.44 115 ASP A N 1
ATOM 772 C CA . ASP A 1 115 ? 6.367 9.117 -16.394 1.00 98.44 115 ASP A CA 1
ATOM 773 C C . ASP A 1 115 ? 7.565 9.534 -17.274 1.00 98.44 115 ASP A C 1
ATOM 775 O O . ASP A 1 115 ? 8.435 8.735 -17.631 1.00 98.44 115 ASP A O 1
ATOM 779 N N . ALA A 1 116 ? 7.638 10.821 -17.628 1.00 97.25 116 ALA A N 1
ATOM 780 C CA . ALA A 1 116 ? 8.710 11.360 -18.470 1.00 97.25 116 ALA A CA 1
ATOM 781 C C . 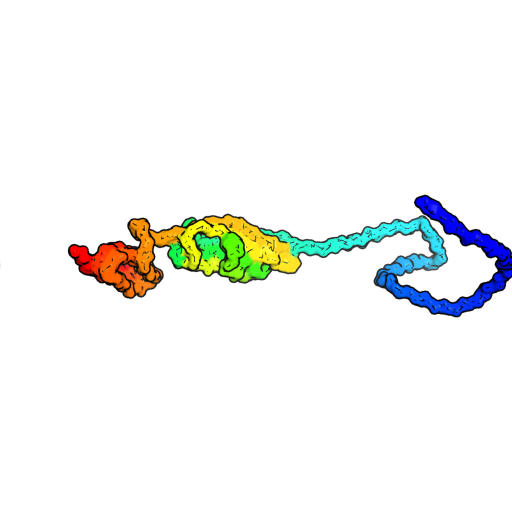ALA A 1 116 ? 10.120 11.253 -17.850 1.00 97.25 116 ALA A C 1
ATOM 783 O O . ALA A 1 116 ? 11.114 11.458 -18.548 1.00 97.25 116 ALA A O 1
ATOM 784 N N . THR A 1 117 ? 10.216 10.952 -16.554 1.00 97.25 117 THR A N 1
ATOM 785 C CA . THR A 1 117 ? 11.474 10.756 -15.823 1.00 97.25 117 THR A CA 1
ATOM 786 C C . THR A 1 117 ? 11.833 9.282 -15.637 1.00 97.25 117 THR A C 1
ATOM 788 O O . THR A 1 117 ? 12.888 8.990 -15.082 1.00 97.25 117 THR A O 1
ATOM 791 N N . GLY A 1 118 ? 10.998 8.357 -16.123 1.00 98.19 118 GLY A N 1
ATOM 792 C CA . GLY A 1 118 ? 11.197 6.923 -15.931 1.00 98.19 118 GLY A CA 1
ATOM 793 C C . GLY A 1 118 ? 10.745 6.462 -14.549 1.00 98.19 118 GLY A C 1
ATOM 794 O O . GLY A 1 118 ? 11.303 5.503 -14.018 1.00 98.19 118 GLY A O 1
ATOM 795 N N . THR A 1 119 ? 9.759 7.136 -13.953 1.00 98.69 119 THR A N 1
ATOM 796 C CA . THR A 1 119 ? 9.249 6.808 -12.619 1.00 98.69 119 THR A CA 1
ATOM 797 C C . THR A 1 119 ? 7.807 6.312 -12.682 1.00 98.69 119 THR A C 1
ATOM 799 O O . THR A 1 119 ? 6.978 6.914 -13.354 1.00 98.69 119 THR A O 1
ATOM 802 N N . ALA A 1 120 ? 7.507 5.234 -11.958 1.00 98.81 120 ALA A N 1
ATOM 803 C CA . ALA A 1 120 ? 6.160 4.736 -11.679 1.00 98.81 120 ALA A CA 1
ATOM 804 C C . ALA A 1 120 ? 5.903 4.786 -10.162 1.00 98.81 120 ALA A C 1
ATOM 806 O O . ALA A 1 120 ? 6.816 4.545 -9.368 1.00 98.81 120 ALA A O 1
ATOM 807 N N . SER A 1 121 ? 4.681 5.101 -9.742 1.00 98.56 121 SER A N 1
ATOM 808 C CA . SER A 1 121 ? 4.311 5.364 -8.351 1.00 98.56 121 SER A CA 1
ATOM 809 C C . SER A 1 121 ? 2.948 4.766 -7.996 1.00 98.56 121 SER A C 1
ATOM 811 O O . SER A 1 121 ? 1.908 5.218 -8.471 1.00 98.56 121 SER A O 1
ATOM 813 N N . LEU A 1 122 ? 2.941 3.778 -7.098 1.00 98.62 122 LEU A N 1
ATOM 814 C CA . LEU A 1 122 ? 1.735 3.064 -6.684 1.00 98.62 122 LEU A CA 1
ATOM 815 C C . LEU A 1 122 ? 1.412 3.317 -5.199 1.00 98.62 122 LEU A C 1
ATOM 817 O O . LEU A 1 122 ? 2.136 2.828 -4.327 1.00 98.62 122 LEU A O 1
ATOM 821 N N . PRO A 1 123 ? 0.335 4.059 -4.878 1.00 98.06 123 PRO A N 1
ATOM 822 C CA . PRO A 1 123 ? -0.170 4.171 -3.513 1.00 98.06 123 PRO A CA 1
ATOM 823 C C . PRO A 1 123 ? -1.030 2.954 -3.131 1.00 98.06 123 PRO A C 1
ATOM 825 O O . PRO A 1 123 ? -1.969 2.610 -3.843 1.00 98.06 123 PRO A O 1
ATOM 828 N N . ILE A 1 124 ? -0.747 2.349 -1.977 1.00 96.38 124 ILE A N 1
ATOM 829 C CA . ILE A 1 124 ? -1.470 1.205 -1.401 1.00 96.38 124 ILE A CA 1
ATOM 830 C C . ILE A 1 124 ? -1.778 1.509 0.067 1.00 96.38 124 ILE A C 1
ATOM 832 O O . ILE A 1 124 ? -0.902 1.959 0.798 1.00 96.38 124 ILE A O 1
ATOM 836 N N . SER A 1 125 ? -3.010 1.280 0.519 1.00 92.19 125 SER A N 1
ATOM 837 C CA . SER A 1 125 ? -3.425 1.523 1.916 1.00 92.19 125 SER A CA 1
ATOM 838 C C . SER A 1 125 ? -4.024 0.303 2.611 1.00 92.19 125 SER A C 1
ATOM 840 O O . SER A 1 125 ? -4.378 0.381 3.781 1.00 92.19 125 SER A O 1
ATOM 842 N N . ASP A 1 126 ? -4.158 -0.811 1.903 1.00 89.94 126 ASP A N 1
ATOM 843 C CA . ASP A 1 126 ? -4.816 -2.038 2.350 1.00 89.94 126 ASP A CA 1
ATOM 844 C C . ASP A 1 126 ? -3.833 -3.198 2.575 1.00 89.94 126 ASP A C 1
ATOM 846 O O . ASP A 1 126 ? -4.255 -4.348 2.706 1.00 89.94 126 ASP A O 1
ATOM 850 N N . LEU A 1 127 ? -2.527 -2.908 2.682 1.00 94.12 127 LEU A N 1
ATOM 851 C CA . LEU A 1 127 ? -1.562 -3.907 3.138 1.00 94.12 127 LEU A CA 1
ATOM 852 C C . LEU A 1 127 ? -1.952 -4.405 4.533 1.00 94.12 127 LEU A C 1
ATOM 854 O O . LEU A 1 127 ? -2.213 -3.625 5.454 1.00 94.12 127 LEU A O 1
ATOM 858 N N . THR A 1 128 ? -1.982 -5.723 4.675 1.00 93.56 128 THR A N 1
ATOM 859 C CA . THR A 1 128 ? -2.289 -6.399 5.933 1.00 93.56 128 THR A CA 1
ATOM 860 C C . THR A 1 128 ? -1.148 -6.251 6.936 1.00 93.56 128 THR A C 1
ATOM 862 O O . THR A 1 128 ? -0.030 -5.914 6.579 1.00 93.56 128 THR A O 1
ATOM 865 N N . VAL A 1 129 ? -1.397 -6.542 8.211 1.00 92.88 129 VAL A N 1
ATOM 866 C CA . VAL A 1 129 ? -0.317 -6.608 9.206 1.00 92.88 129 VAL A CA 1
ATOM 867 C C . VAL A 1 129 ? 0.646 -7.741 8.853 1.00 92.88 129 VAL A C 1
ATOM 869 O O . VAL A 1 129 ? 0.212 -8.869 8.616 1.00 92.88 129 VAL A O 1
ATOM 872 N N . GLY A 1 130 ? 1.947 -7.459 8.870 1.00 95.69 130 GLY A N 1
ATOM 873 C CA . GLY A 1 130 ? 2.980 -8.450 8.586 1.00 95.69 130 GLY A CA 1
ATOM 874 C C . GLY A 1 130 ? 4.161 -7.897 7.797 1.00 95.69 130 GLY A C 1
ATOM 875 O O . GLY A 1 130 ? 4.350 -6.688 7.677 1.00 95.69 130 GLY A O 1
ATOM 876 N N . ILE A 1 131 ? 4.980 -8.816 7.287 1.00 97.94 131 ILE A N 1
ATOM 877 C CA . ILE A 1 131 ? 6.116 -8.509 6.416 1.00 97.94 131 ILE A CA 1
ATOM 878 C C . ILE A 1 131 ? 5.697 -8.799 4.977 1.00 97.94 131 ILE A C 1
ATOM 880 O O . ILE A 1 131 ? 5.345 -9.933 4.651 1.00 97.94 131 ILE A O 1
ATOM 884 N N . HIS A 1 132 ? 5.784 -7.783 4.128 1.00 98.44 132 HIS A N 1
ATOM 885 C CA . HIS A 1 132 ? 5.502 -7.852 2.701 1.00 98.44 132 HIS A CA 1
ATOM 886 C C . HIS A 1 132 ? 6.802 -7.751 1.898 1.00 98.44 132 HIS A C 1
ATOM 888 O O . HIS A 1 132 ? 7.679 -6.952 2.226 1.00 98.44 132 HIS A O 1
ATOM 894 N N . HIS A 1 133 ? 6.931 -8.545 0.835 1.00 98.56 133 HIS A N 1
ATOM 895 C CA . HIS A 1 133 ? 8.142 -8.604 0.009 1.00 98.56 133 HIS A CA 1
ATOM 896 C C . HIS A 1 133 ? 7.867 -7.935 -1.332 1.00 98.56 133 HIS A C 1
ATOM 898 O O . HIS A 1 133 ? 7.489 -8.586 -2.310 1.00 98.56 133 HIS A O 1
ATOM 904 N N . ILE A 1 134 ? 8.036 -6.617 -1.371 1.00 98.81 134 ILE A N 1
ATOM 905 C CA . ILE A 1 134 ? 7.601 -5.807 -2.501 1.00 98.81 134 ILE A CA 1
ATOM 906 C C . ILE A 1 134 ? 8.668 -5.789 -3.590 1.00 98.81 134 ILE A C 1
ATOM 908 O O . ILE A 1 134 ? 9.839 -5.509 -3.327 1.00 98.81 134 ILE A O 1
ATOM 912 N N . THR A 1 135 ? 8.254 -6.057 -4.825 1.00 98.88 135 THR A N 1
ATOM 913 C CA . THR A 1 135 ? 9.094 -5.937 -6.023 1.00 98.88 135 THR A CA 1
ATOM 914 C C . THR A 1 135 ? 8.374 -5.146 -7.109 1.00 98.88 135 THR A C 1
ATOM 916 O O . THR A 1 135 ? 7.145 -5.110 -7.169 1.00 98.88 135 THR A O 1
ATOM 919 N N . ALA A 1 136 ? 9.151 -4.505 -7.976 1.00 98.88 136 ALA A N 1
ATOM 920 C CA . ALA A 1 136 ? 8.682 -3.799 -9.156 1.00 98.88 136 ALA A CA 1
ATOM 921 C C . ALA A 1 136 ? 9.281 -4.457 -10.403 1.00 98.88 136 ALA A C 1
ATOM 923 O O . ALA A 1 136 ? 10.499 -4.614 -10.508 1.00 98.88 136 ALA A O 1
ATOM 924 N N . VAL A 1 137 ? 8.421 -4.858 -11.338 1.00 98.81 137 VAL A N 1
ATOM 925 C CA . VAL A 1 137 ? 8.794 -5.576 -12.561 1.00 98.81 137 VAL A CA 1
ATOM 926 C C . VAL A 1 137 ? 8.511 -4.693 -13.769 1.00 98.81 137 VAL A C 1
ATOM 928 O O . VAL A 1 137 ? 7.356 -4.435 -14.109 1.00 98.81 137 VAL A O 1
ATOM 931 N N . TYR A 1 138 ? 9.566 -4.248 -14.442 1.00 98.75 138 TYR A N 1
ATOM 932 C CA . TYR A 1 138 ? 9.482 -3.581 -15.732 1.00 98.75 138 TYR A CA 1
ATOM 933 C C . TYR A 1 138 ? 9.516 -4.623 -16.854 1.00 98.75 138 TYR A C 1
ATOM 935 O O . TYR A 1 138 ? 10.481 -5.376 -16.993 1.00 98.75 138 TYR A O 1
ATOM 943 N N . GLY A 1 139 ? 8.464 -4.660 -17.675 1.00 96.31 139 GLY A N 1
ATOM 944 C CA . GLY A 1 139 ? 8.302 -5.653 -18.744 1.00 96.31 139 GLY A CA 1
ATOM 945 C C . GLY A 1 139 ? 9.204 -5.456 -19.968 1.00 96.31 139 GLY A C 1
ATOM 946 O O . GLY A 1 139 ? 9.149 -6.274 -20.884 1.00 96.31 139 GLY A O 1
ATOM 947 N N . GLY A 1 140 ? 10.018 -4.398 -19.998 1.00 96.12 140 GLY A N 1
ATOM 948 C CA . GLY A 1 140 ? 10.799 -4.023 -21.174 1.00 96.12 140 GLY A CA 1
ATOM 949 C C . GLY A 1 140 ? 9.963 -3.327 -22.249 1.00 96.12 140 GLY A C 1
ATOM 950 O O . GLY A 1 140 ? 8.751 -3.137 -22.121 1.00 96.12 140 GLY A O 1
ATOM 951 N N . ASN A 1 141 ? 10.628 -2.945 -23.333 1.00 94.25 141 ASN A N 1
ATOM 952 C CA . ASN A 1 141 ? 10.011 -2.456 -24.560 1.00 94.25 141 ASN A CA 1
ATOM 953 C C . ASN A 1 141 ? 10.899 -2.817 -25.771 1.00 94.25 141 ASN A C 1
ATOM 955 O O . ASN A 1 141 ? 11.754 -3.693 -25.683 1.00 94.25 141 ASN A O 1
ATOM 959 N N . THR A 1 142 ? 10.696 -2.180 -26.927 1.00 93.50 142 THR A N 1
ATOM 960 C CA . THR A 1 142 ? 11.500 -2.449 -28.137 1.00 93.50 142 THR A CA 1
ATOM 961 C C . THR A 1 142 ? 12.967 -2.031 -28.022 1.00 93.50 142 THR A C 1
ATOM 963 O O . THR A 1 142 ? 13.779 -2.483 -28.822 1.00 93.50 142 THR A O 1
ATOM 966 N N . THR A 1 143 ? 13.296 -1.157 -27.070 1.00 95.25 143 THR A N 1
ATOM 967 C CA . THR A 1 143 ? 14.638 -0.606 -26.844 1.00 95.25 143 THR A CA 1
ATOM 968 C C . THR A 1 143 ? 15.289 -1.222 -25.612 1.00 95.25 143 THR A C 1
ATOM 970 O O . THR A 1 143 ? 16.467 -1.550 -25.662 1.00 95.25 143 THR A O 1
ATOM 973 N N . TYR A 1 144 ? 14.533 -1.437 -24.533 1.00 97.31 144 TYR A N 1
ATOM 974 C CA . TYR A 1 144 ? 15.044 -1.887 -23.240 1.00 97.31 144 TYR A CA 1
ATOM 975 C C . TYR A 1 144 ? 14.569 -3.284 -22.862 1.00 97.31 144 TYR A C 1
ATOM 977 O O . TYR A 1 144 ? 13.394 -3.623 -23.003 1.00 97.31 144 TYR A O 1
ATOM 985 N N . ALA A 1 145 ? 15.491 -4.077 -22.325 1.00 96.62 145 ALA A N 1
ATOM 986 C CA . ALA A 1 145 ? 15.209 -5.394 -21.790 1.00 96.62 145 ALA A CA 1
ATOM 987 C C . ALA A 1 145 ? 14.334 -5.289 -20.524 1.00 96.62 145 ALA A C 1
ATOM 989 O O . ALA A 1 145 ? 14.381 -4.273 -19.819 1.00 96.62 145 ALA A O 1
ATOM 990 N N . PRO A 1 146 ? 13.563 -6.338 -20.190 1.00 98.00 146 PRO A N 1
ATOM 991 C CA . PRO A 1 146 ? 12.876 -6.416 -18.908 1.00 98.00 146 PRO A CA 1
ATOM 992 C C . PRO A 1 146 ? 13.859 -6.332 -17.735 1.00 98.00 146 PRO A C 1
ATOM 994 O O . PRO A 1 146 ? 14.984 -6.828 -17.818 1.00 98.00 146 PRO A O 1
ATOM 997 N N . SER A 1 147 ? 13.422 -5.753 -16.619 1.00 98.62 147 SER A N 1
ATOM 998 C CA . SER A 1 147 ? 14.194 -5.740 -15.373 1.00 98.62 147 SER A CA 1
ATOM 999 C C . SER A 1 147 ? 13.284 -5.815 -14.150 1.00 98.62 147 SER A C 1
ATOM 1001 O O . SER A 1 147 ? 12.123 -5.414 -14.195 1.00 98.62 147 SER A O 1
ATOM 1003 N N . THR A 1 148 ? 13.824 -6.334 -13.052 1.00 98.69 148 THR A N 1
ATOM 1004 C CA . THR A 1 148 ? 13.136 -6.426 -11.759 1.00 98.69 148 THR A CA 1
ATOM 1005 C C . THR A 1 148 ? 13.953 -5.681 -10.715 1.00 98.69 148 THR A C 1
ATOM 1007 O O . THR A 1 148 ? 15.183 -5.723 -10.748 1.00 98.69 148 THR A O 1
ATOM 1010 N N . SER A 1 149 ? 13.275 -4.992 -9.801 1.00 98.88 149 SER A N 1
ATOM 1011 C CA . SER A 1 149 ? 13.914 -4.245 -8.721 1.00 98.88 149 SER A CA 1
ATOM 1012 C C . SER A 1 149 ? 14.575 -5.128 -7.662 1.00 98.88 149 SER A C 1
ATOM 1014 O O . SER A 1 149 ? 14.405 -6.347 -7.623 1.00 98.88 149 SER A O 1
ATOM 1016 N N . ASN A 1 150 ? 15.258 -4.477 -6.719 1.00 98.31 150 ASN A N 1
ATOM 1017 C CA . ASN A 1 150 ? 15.470 -5.040 -5.388 1.00 98.31 150 ASN A CA 1
ATOM 1018 C C . ASN A 1 150 ? 14.133 -5.407 -4.717 1.00 98.31 150 ASN A C 1
ATOM 1020 O O . ASN A 1 150 ? 13.098 -4.798 -5.003 1.00 98.31 150 ASN A O 1
ATOM 1024 N N . THR A 1 151 ? 14.176 -6.348 -3.774 1.00 98.62 151 THR A N 1
ATOM 1025 C CA . THR A 1 151 ? 13.055 -6.609 -2.862 1.00 98.62 151 THR A CA 1
ATOM 1026 C C . THR A 1 151 ? 13.073 -5.588 -1.730 1.00 98.62 151 THR A C 1
ATOM 1028 O O . THR A 1 151 ? 14.100 -5.406 -1.074 1.00 98.62 151 THR A O 1
ATOM 1031 N N . VAL A 1 152 ? 11.946 -4.920 -1.496 1.00 98.75 152 VAL A N 1
ATOM 1032 C CA . VAL A 1 152 ? 11.710 -4.094 -0.308 1.00 98.75 152 VAL A CA 1
ATOM 1033 C C . VAL A 1 152 ? 10.902 -4.917 0.689 1.00 98.75 152 VAL A C 1
ATOM 1035 O O . VAL A 1 152 ? 9.764 -5.279 0.407 1.00 98.75 152 VAL A O 1
ATOM 1038 N N . GLU A 1 153 ? 11.473 -5.198 1.860 1.00 98.50 153 GLU A N 1
ATOM 1039 C CA . GLU A 1 153 ? 10.730 -5.774 2.986 1.00 98.50 153 GLU A CA 1
ATOM 1040 C C . GLU A 1 153 ? 9.919 -4.671 3.673 1.00 98.50 153 GLU A C 1
ATOM 1042 O O . GLU A 1 153 ? 10.432 -3.944 4.524 1.00 98.50 153 GLU A O 1
ATOM 1047 N N . GLN A 1 154 ? 8.662 -4.505 3.268 1.00 98.62 154 GLN A N 1
ATOM 1048 C CA . GLN A 1 154 ? 7.739 -3.570 3.901 1.00 98.62 154 GLN A CA 1
ATOM 1049 C C . GLN A 1 154 ? 7.160 -4.210 5.162 1.00 98.62 154 GLN A C 1
ATOM 1051 O O . GLN A 1 154 ? 6.428 -5.196 5.085 1.00 98.62 154 GLN A O 1
ATOM 1056 N N . ILE A 1 155 ? 7.440 -3.620 6.320 1.00 98.12 155 ILE A N 1
ATOM 1057 C CA . ILE A 1 155 ? 6.843 -4.045 7.585 1.00 98.12 155 ILE A CA 1
ATOM 1058 C C . ILE A 1 155 ? 5.588 -3.208 7.831 1.00 98.12 155 ILE A C 1
ATOM 1060 O O . ILE A 1 155 ? 5.652 -1.978 7.846 1.00 98.12 155 ILE A O 1
ATOM 1064 N N . VAL A 1 156 ? 4.456 -3.872 8.048 1.00 96.50 156 VAL A N 1
ATOM 1065 C CA . VAL A 1 156 ? 3.186 -3.250 8.431 1.00 96.50 156 VAL A CA 1
ATOM 1066 C C . VAL A 1 156 ? 2.861 -3.671 9.855 1.00 96.50 156 VAL A C 1
ATOM 1068 O O . VAL A 1 156 ? 2.544 -4.829 10.129 1.00 96.50 156 VAL A O 1
ATOM 1071 N N . ASN A 1 157 ? 2.938 -2.716 10.771 1.00 92.31 157 ASN A N 1
ATOM 1072 C CA . ASN A 1 157 ? 2.589 -2.923 12.164 1.00 92.31 157 ASN A CA 1
ATOM 1073 C C . ASN A 1 157 ? 1.069 -2.925 12.340 1.00 92.31 157 ASN A C 1
ATOM 1075 O O . ASN A 1 157 ? 0.340 -2.188 11.667 1.00 92.31 157 ASN A O 1
ATOM 1079 N N . ALA A 1 158 ? 0.595 -3.725 13.295 1.00 84.06 158 ALA A N 1
ATOM 1080 C CA . ALA A 1 158 ? -0.762 -3.578 13.787 1.00 84.06 158 ALA A CA 1
ATOM 1081 C C . ALA A 1 158 ? -0.936 -2.173 14.355 1.00 84.06 158 ALA A C 1
ATOM 1083 O O . ALA A 1 158 ? -0.033 -1.612 14.983 1.00 84.06 158 ALA A O 1
ATOM 1084 N N . LEU A 1 159 ? -2.120 -1.618 14.151 1.00 79.88 159 LEU A N 1
ATOM 1085 C CA . LEU A 1 159 ? -2.545 -0.520 14.980 1.00 79.88 159 LEU A CA 1
ATOM 1086 C C . LEU A 1 159 ? -2.770 -1.100 16.378 1.00 79.88 159 LEU A C 1
ATOM 1088 O O . LEU A 1 159 ? -3.462 -2.107 16.518 1.00 79.88 159 LEU A O 1
ATOM 1092 N N . THR A 1 160 ? -2.132 -0.519 17.388 1.00 77.19 160 THR A N 1
ATOM 1093 C CA . THR A 1 160 ? -2.230 -0.999 18.766 1.00 77.19 160 THR A CA 1
ATOM 1094 C C . THR A 1 160 ? -2.483 0.162 19.694 1.00 77.19 160 THR A C 1
ATOM 1096 O O . THR A 1 160 ? -1.829 1.202 19.598 1.00 77.19 160 THR A O 1
ATOM 1099 N N . CYS A 1 161 ? -3.340 -0.081 20.666 1.00 79.44 161 CYS A N 1
ATOM 1100 C CA . CYS A 1 161 ? -3.458 0.727 21.854 1.00 79.44 161 CYS A CA 1
ATOM 1101 C C . CYS A 1 161 ? -3.432 -0.220 23.036 1.00 79.44 161 CYS A C 1
ATOM 1103 O O . CYS A 1 161 ? -4.145 -1.217 23.020 1.00 79.44 161 CYS A O 1
ATOM 1105 N N . ASP A 1 162 ? -2.526 0.027 23.975 1.00 84.44 162 ASP A N 1
ATOM 1106 C CA . ASP A 1 162 ? -2.232 -0.878 25.090 1.00 84.44 162 ASP A CA 1
ATOM 1107 C C . ASP A 1 162 ? -2.126 -2.370 24.685 1.00 84.44 162 ASP A C 1
ATOM 1109 O O . ASP A 1 162 ? -2.573 -3.276 25.379 1.00 84.44 162 ASP A O 1
ATOM 1113 N N . ASN A 1 163 ? -1.542 -2.631 23.506 1.00 82.25 163 ASN A N 1
ATOM 1114 C CA . ASN A 1 163 ? -1.410 -3.960 22.887 1.00 82.25 163 ASN A CA 1
ATOM 1115 C C . ASN A 1 163 ? -2.728 -4.697 22.575 1.00 82.25 163 ASN A C 1
ATOM 1117 O O . ASN A 1 163 ? -2.704 -5.895 22.288 1.00 82.25 163 ASN A O 1
ATOM 1121 N N . ALA A 1 164 ? -3.863 -4.004 22.581 1.00 86.12 164 ALA A N 1
ATOM 1122 C CA . ALA A 1 164 ? -5.140 -4.559 22.165 1.00 86.12 164 ALA A CA 1
ATOM 1123 C C . ALA A 1 164 ? -5.351 -4.447 20.647 1.00 86.12 164 ALA A C 1
ATOM 1125 O O . ALA A 1 164 ? -4.820 -3.551 19.986 1.00 86.12 164 ALA A O 1
ATOM 1126 N N . VAL A 1 165 ? -6.152 -5.369 20.108 1.00 84.56 165 VAL A N 1
ATOM 1127 C CA . VAL A 1 165 ? -6.637 -5.350 18.722 1.00 84.56 165 VAL A CA 1
ATOM 1128 C C . VAL A 1 165 ? -8.027 -4.708 18.724 1.00 84.56 165 VAL A C 1
ATOM 1130 O O . VAL A 1 165 ? -8.850 -5.108 19.548 1.00 84.56 165 VAL A O 1
ATOM 1133 N N . PRO A 1 166 ? -8.309 -3.739 17.838 1.00 89.81 166 PRO A N 1
ATOM 1134 C CA . PRO A 1 166 ? -9.567 -3.006 17.866 1.00 89.81 166 PRO A CA 1
ATOM 1135 C C . PRO A 1 166 ? -10.758 -3.870 17.446 1.00 89.81 166 PRO A C 1
ATOM 1137 O O . PRO A 1 166 ? -10.671 -4.646 16.492 1.00 89.81 166 PRO A O 1
ATOM 1140 N N . THR A 1 167 ? -11.887 -3.681 18.128 1.00 91.31 167 THR A N 1
ATOM 1141 C CA . THR A 1 167 ? -13.216 -4.143 17.699 1.00 91.31 167 THR A CA 1
ATOM 1142 C C . THR A 1 167 ? -13.893 -3.105 16.808 1.00 91.31 167 THR A C 1
ATOM 1144 O O . THR A 1 167 ? -14.670 -3.464 15.923 1.00 91.31 167 THR A O 1
ATOM 1147 N N . ILE A 1 168 ? -13.556 -1.824 17.000 1.00 92.88 168 ILE A N 1
ATOM 1148 C CA . ILE A 1 168 ? -14.094 -0.683 16.258 1.00 92.88 168 ILE A CA 1
ATOM 1149 C C . ILE A 1 168 ? -12.933 0.216 15.825 1.00 92.88 168 ILE A C 1
ATOM 1151 O O . ILE A 1 168 ? -12.057 0.557 16.622 1.00 92.88 168 ILE A O 1
ATOM 1155 N N . ILE A 1 169 ? -12.928 0.605 14.549 1.00 91.81 169 ILE A N 1
ATOM 1156 C CA . ILE A 1 169 ? -11.901 1.467 13.956 1.00 91.81 169 ILE A CA 1
ATOM 1157 C C . ILE A 1 169 ? -12.588 2.644 13.261 1.00 91.81 169 ILE A C 1
ATOM 1159 O O . ILE A 1 169 ? -13.479 2.438 12.435 1.00 91.81 169 ILE A O 1
ATOM 1163 N N . GLY A 1 170 ? -12.157 3.857 13.600 1.00 92.25 170 GLY A N 1
ATOM 1164 C CA . GLY A 1 170 ? -12.509 5.096 12.919 1.00 92.25 170 GLY A CA 1
ATOM 1165 C C . GLY A 1 170 ? -11.740 5.303 11.615 1.00 92.25 170 GLY A C 1
ATOM 1166 O O . GLY A 1 170 ? -11.247 4.376 10.968 1.00 92.25 170 GLY A O 1
ATOM 1167 N N . THR A 1 171 ? -11.640 6.552 11.203 1.00 90.19 171 THR A N 1
ATOM 1168 C CA . THR A 1 171 ? -10.983 7.023 9.993 1.00 90.19 171 THR A CA 1
ATOM 1169 C C . THR A 1 171 ? -9.950 8.089 10.343 1.00 90.19 171 THR A C 1
ATOM 1171 O O . THR A 1 171 ? -9.793 8.491 11.479 1.00 90.19 171 THR A O 1
ATOM 1174 N N . ASN A 1 172 ? -9.195 8.580 9.358 1.00 89.00 172 ASN A N 1
ATOM 1175 C CA . ASN A 1 172 ? -8.288 9.715 9.588 1.00 89.00 172 ASN A CA 1
ATOM 1176 C C . ASN A 1 172 ? -9.012 11.083 9.544 1.00 89.00 172 ASN A C 1
ATOM 1178 O O . ASN A 1 172 ? -8.398 12.098 9.193 1.00 89.00 172 ASN A O 1
ATOM 1182 N N . ARG A 1 173 ? -10.326 11.110 9.781 1.00 92.31 173 ARG A N 1
ATOM 1183 C CA . ARG A 1 173 ? -11.182 12.304 9.803 1.00 92.31 173 ARG A CA 1
ATOM 1184 C C . ARG A 1 173 ? -11.913 12.339 11.143 1.00 92.31 173 ARG A C 1
ATOM 1186 O O . ARG A 1 173 ? -11.897 11.363 11.856 1.00 92.31 173 ARG A O 1
ATOM 1193 N N . ALA A 1 174 ? -12.577 13.457 11.440 1.00 97.25 174 ALA A N 1
ATOM 1194 C CA . ALA A 1 174 ? -13.451 13.532 12.606 1.00 97.25 174 ALA A CA 1
ATOM 1195 C C . ALA A 1 174 ? -14.582 12.496 12.502 1.00 97.25 174 ALA A C 1
ATOM 1197 O O . ALA A 1 174 ? -15.380 12.567 11.560 1.00 97.25 174 ALA A O 1
ATOM 1198 N N . ASP A 1 175 ? -14.643 11.591 13.473 1.00 97.75 175 ASP A N 1
ATOM 1199 C CA . ASP A 1 175 ? -15.633 10.521 13.545 1.00 97.75 175 ASP A CA 1
ATOM 1200 C C . ASP A 1 175 ? -16.565 10.659 14.759 1.00 97.75 175 ASP A C 1
ATOM 1202 O O . ASP A 1 175 ? -16.170 11.139 15.819 1.00 97.75 175 ASP A O 1
ATOM 1206 N N . ASP A 1 176 ? -17.802 10.177 14.607 1.00 98.00 176 ASP A N 1
ATOM 1207 C CA . ASP A 1 176 ? -18.736 9.915 15.707 1.00 98.00 176 ASP A CA 1
ATOM 1208 C C . ASP A 1 176 ? -18.833 8.391 15.892 1.00 98.00 176 ASP A C 1
ATOM 1210 O O . ASP A 1 176 ? -19.566 7.705 15.172 1.00 98.00 176 ASP A O 1
ATOM 1214 N N . LEU A 1 177 ? -18.060 7.848 16.830 1.00 97.56 177 LEU A N 1
ATOM 1215 C CA . LEU A 1 177 ? -17.980 6.416 17.111 1.00 97.56 177 LEU A CA 1
ATOM 1216 C C . LEU A 1 177 ? -18.832 6.049 18.326 1.00 97.56 177 LEU A C 1
ATOM 1218 O O . LEU A 1 177 ? -18.828 6.737 19.347 1.00 97.56 177 LEU A O 1
ATOM 1222 N N . VAL A 1 178 ? -19.541 4.928 18.218 1.00 97.50 178 VAL A N 1
ATOM 1223 C CA . VAL A 1 178 ? -20.371 4.378 19.293 1.00 97.50 178 VAL A CA 1
ATOM 1224 C C . VAL A 1 178 ? -19.986 2.918 19.501 1.00 97.50 178 VAL A C 1
ATOM 1226 O O . VAL A 1 178 ? -20.026 2.134 18.551 1.00 97.50 178 VAL A O 1
ATOM 1229 N N . GLY A 1 179 ? -19.598 2.590 20.731 1.00 95.50 179 GLY A N 1
ATOM 1230 C CA . GLY A 1 179 ? -19.333 1.240 21.205 1.00 95.50 179 GLY A CA 1
ATOM 1231 C C . GLY A 1 179 ? -20.603 0.413 21.379 1.00 95.50 179 GLY A C 1
ATOM 1232 O O . GLY A 1 179 ? -21.694 0.749 20.905 1.00 95.50 179 GLY A O 1
ATOM 1233 N N . THR A 1 180 ? -20.457 -0.716 22.046 1.00 94.94 180 THR A N 1
ATOM 1234 C CA . THR A 1 180 ? -21.506 -1.685 22.334 1.00 94.94 180 THR A CA 1
ATOM 1235 C C . THR A 1 180 ? -21.804 -1.717 23.833 1.00 94.94 180 THR A C 1
ATOM 1237 O O . THR A 1 180 ? -21.285 -0.942 24.616 1.00 94.94 180 THR A O 1
ATOM 1240 N N . ALA A 1 181 ? -22.720 -2.583 24.266 1.00 93.56 181 ALA A N 1
ATOM 1241 C CA . ALA A 1 181 ? -22.984 -2.759 25.697 1.00 93.56 181 ALA A CA 1
ATOM 1242 C C . ALA A 1 181 ? -22.001 -3.732 26.385 1.00 93.56 181 ALA A C 1
ATOM 1244 O O . ALA A 1 181 ? -22.266 -4.143 27.515 1.00 93.56 181 ALA A O 1
ATOM 1245 N N . GLY A 1 182 ? -20.952 -4.178 25.691 1.00 92.94 182 GLY A N 1
ATOM 1246 C CA . GLY A 1 182 ? -19.890 -5.005 26.255 1.00 92.94 182 GLY A CA 1
ATOM 1247 C C . GLY A 1 182 ? -18.518 -4.407 25.964 1.00 92.94 182 GLY A C 1
ATOM 1248 O O . GLY A 1 182 ? -18.419 -3.422 25.256 1.00 92.94 182 GLY A O 1
ATOM 1249 N N . ASN A 1 183 ? -17.473 -5.054 26.477 1.00 93.25 183 ASN A N 1
ATOM 1250 C CA . ASN A 1 183 ? -16.099 -4.554 26.419 1.00 93.25 183 ASN A CA 1
ATOM 1251 C C . ASN A 1 183 ? -15.612 -4.315 24.982 1.00 93.25 183 ASN A C 1
ATOM 1253 O O . ASN A 1 183 ? -15.428 -5.276 24.222 1.00 93.25 183 ASN A O 1
ATOM 1257 N N . ASP A 1 184 ? -15.326 -3.061 24.648 1.00 93.88 184 ASP A N 1
ATOM 1258 C CA . ASP A 1 184 ? -14.832 -2.660 23.339 1.00 93.88 184 ASP A CA 1
ATOM 1259 C C . ASP A 1 184 ? -13.362 -2.239 23.334 1.00 93.88 184 ASP A C 1
ATOM 1261 O O . ASP A 1 184 ? -12.780 -1.803 24.326 1.00 93.88 184 ASP A O 1
ATOM 1265 N N . VAL A 1 185 ? -12.747 -2.345 22.155 1.00 93.88 185 VAL A N 1
ATOM 1266 C CA . VAL A 1 185 ? -11.447 -1.744 21.857 1.00 93.88 185 VAL A CA 1
ATOM 1267 C C . VAL A 1 185 ? -11.649 -0.793 20.683 1.00 93.88 185 VAL A C 1
ATOM 1269 O O . VAL A 1 185 ? -11.785 -1.230 19.537 1.00 93.88 185 VAL A O 1
ATOM 1272 N N . ILE A 1 186 ? -11.694 0.509 20.962 1.00 94.94 186 ILE A N 1
ATOM 1273 C CA . ILE A 1 186 ? -12.094 1.538 19.995 1.00 94.94 186 ILE A CA 1
ATOM 1274 C C . ILE A 1 186 ? -10.906 2.413 19.624 1.00 94.94 186 ILE A C 1
ATOM 1276 O O . ILE A 1 186 ? -10.371 3.133 20.469 1.00 94.94 186 ILE A O 1
ATOM 1280 N N . PHE A 1 187 ? -10.512 2.397 18.350 1.00 94.25 187 PHE A N 1
ATOM 1281 C CA . PHE A 1 187 ? -9.447 3.257 17.828 1.00 94.25 187 PHE A CA 1
ATOM 1282 C C . PHE A 1 187 ? -10.028 4.338 16.927 1.00 94.25 187 PHE A C 1
ATOM 1284 O O . PHE A 1 187 ? -10.469 4.031 15.823 1.00 94.25 187 PHE A O 1
ATOM 1291 N N . ALA A 1 188 ? -9.991 5.595 17.370 1.00 94.25 188 ALA A N 1
ATOM 1292 C CA . ALA A 1 188 ? -10.541 6.714 16.602 1.00 94.25 188 ALA A CA 1
ATOM 1293 C C . ALA A 1 188 ? -9.596 7.221 15.495 1.00 94.25 188 ALA A C 1
ATOM 1295 O O . ALA A 1 188 ? -10.053 7.627 14.440 1.00 94.25 188 ALA A O 1
ATOM 1296 N N . LEU A 1 189 ? -8.286 6.992 15.647 1.00 90.38 189 LEU A N 1
ATOM 1297 C CA . LEU A 1 189 ? -7.218 7.318 14.688 1.00 90.38 189 LEU A CA 1
ATOM 1298 C C . LEU A 1 189 ? -6.800 8.794 14.676 1.00 90.38 189 LEU A C 1
ATOM 1300 O O . LEU A 1 189 ? -6.106 9.232 15.584 1.00 90.38 189 LEU A O 1
ATOM 1304 N N . ARG A 1 190 ? -7.022 9.519 13.580 1.00 90.06 190 ARG A N 1
ATOM 1305 C CA . ARG A 1 190 ? -6.664 10.934 13.440 1.00 90.06 190 ARG A CA 1
ATOM 1306 C C . ARG A 1 190 ? -7.959 11.677 13.216 1.00 90.06 190 ARG A C 1
ATOM 1308 O O . ARG A 1 190 ? -8.721 11.266 12.359 1.00 90.06 190 ARG A O 1
ATOM 1315 N N . GLY A 1 191 ? -8.108 12.852 13.793 1.00 93.75 191 GLY A N 1
ATOM 1316 C CA . GLY A 1 191 ? -9.380 13.552 13.703 1.00 93.75 191 GLY A CA 1
ATOM 1317 C C . GLY A 1 191 ? -9.642 14.300 14.988 1.00 93.75 191 GLY A C 1
ATOM 1318 O O . GLY A 1 191 ? -8.809 14.307 15.877 1.00 93.75 191 GLY A O 1
ATOM 1319 N N . ASN A 1 192 ? -10.760 15.012 15.049 1.00 97.69 192 ASN A N 1
ATOM 1320 C CA . ASN A 1 192 ? -11.288 15.448 16.336 1.00 97.69 192 ASN A CA 1
ATOM 1321 C C . ASN A 1 192 ? -12.491 14.556 16.575 1.00 97.69 192 ASN A C 1
ATOM 1323 O O . ASN A 1 192 ? -13.557 14.824 16.012 1.00 97.69 192 ASN A O 1
ATOM 1327 N N . ASP A 1 193 ? -12.283 13.485 17.319 1.00 98.31 193 ASP A N 1
ATOM 1328 C CA . ASP A 1 193 ? -13.234 12.387 17.336 1.00 98.31 193 ASP A CA 1
ATOM 1329 C C . ASP A 1 193 ? -14.157 12.481 18.538 1.00 98.31 193 ASP A C 1
ATOM 1331 O O . ASP A 1 193 ? -13.787 12.973 19.605 1.00 98.31 193 ASP A O 1
ATOM 1335 N N . LYS A 1 194 ? -15.383 12.001 18.375 1.00 98.31 194 LYS A N 1
ATOM 1336 C CA . LYS A 1 194 ? -16.305 11.774 19.475 1.00 98.31 194 LYS A CA 1
ATOM 1337 C C . LYS A 1 194 ? -16.516 10.277 19.614 1.00 98.31 194 LYS A C 1
ATOM 1339 O O . LYS A 1 194 ? -16.983 9.630 18.685 1.00 98.31 194 LYS A O 1
ATOM 1344 N N . VAL A 1 195 ? -16.205 9.735 20.785 1.00 98.06 195 VAL A N 1
ATOM 1345 C CA . VAL A 1 195 ? -16.341 8.305 21.062 1.00 98.06 195 VAL A CA 1
ATOM 1346 C C . VAL A 1 195 ? -17.188 8.095 22.307 1.00 98.06 195 VAL A C 1
ATOM 1348 O O . VAL A 1 195 ? -16.828 8.577 23.379 1.00 98.06 195 VAL A O 1
ATOM 1351 N N . ASP A 1 196 ? -18.286 7.356 22.161 1.00 97.31 196 ASP A N 1
ATOM 1352 C CA . ASP A 1 196 ? -19.149 6.905 23.255 1.00 97.31 196 ASP A CA 1
ATOM 1353 C C . ASP A 1 196 ? -19.035 5.369 23.384 1.00 97.31 196 ASP A C 1
ATOM 1355 O O . ASP A 1 196 ? -19.624 4.650 22.584 1.00 97.31 196 ASP A O 1
ATOM 1359 N N . GLY A 1 197 ? -18.286 4.863 24.371 1.00 95.38 197 GLY A N 1
ATOM 1360 C CA . GLY A 1 197 ? -18.050 3.427 24.625 1.00 95.38 197 GLY A CA 1
ATOM 1361 C C . GLY A 1 197 ? -19.302 2.641 25.021 1.00 95.38 197 GLY A C 1
ATOM 1362 O O . GLY A 1 197 ? -19.490 1.513 24.593 1.00 95.38 197 GLY A O 1
ATOM 1363 N N . LEU A 1 198 ? -20.254 3.320 25.670 1.00 94.69 198 LEU A N 1
ATOM 1364 C CA . LEU A 1 198 ? -21.479 2.754 26.242 1.00 94.69 198 LEU A CA 1
ATOM 1365 C C . LEU A 1 198 ? -21.214 1.846 27.454 1.00 94.69 198 LEU A C 1
ATOM 1367 O O . LEU A 1 198 ? -20.943 2.382 28.516 1.00 94.69 198 LEU A O 1
ATOM 1371 N N . GLY A 1 199 ? -21.487 0.545 27.393 1.00 91.94 199 GLY A N 1
ATOM 1372 C CA . GLY A 1 199 ? -21.469 -0.309 28.586 1.00 91.94 199 GLY A CA 1
ATOM 1373 C C . GLY A 1 199 ? -20.347 -1.331 28.526 1.00 91.94 199 GLY A C 1
ATOM 1374 O O . GLY A 1 199 ? -20.063 -1.838 27.453 1.00 91.94 199 GLY A O 1
ATOM 1375 N N . GLY A 1 200 ? -19.812 -1.724 29.681 1.00 93.44 200 GLY A N 1
ATOM 1376 C CA . GLY A 1 200 ? -18.709 -2.685 29.766 1.00 93.44 200 GLY A CA 1
ATOM 1377 C C . GLY A 1 200 ? -17.369 -2.008 30.051 1.00 93.44 200 GLY A C 1
ATOM 1378 O O . GLY A 1 200 ? -17.314 -0.806 30.296 1.00 93.44 200 GLY A O 1
ATOM 1379 N N . ASP A 1 201 ? -16.301 -2.805 30.077 1.00 93.00 201 ASP A N 1
ATOM 1380 C CA . ASP A 1 201 ? -14.940 -2.308 30.293 1.00 93.00 201 ASP A CA 1
ATOM 1381 C C . ASP A 1 201 ? -14.286 -1.993 28.942 1.00 93.00 201 ASP A C 1
ATOM 1383 O O . ASP A 1 201 ? -13.821 -2.901 28.244 1.00 93.00 201 ASP A O 1
ATOM 1387 N N . ASP A 1 202 ? -14.229 -0.712 28.584 1.00 93.88 202 ASP A N 1
ATOM 1388 C CA . ASP A 1 202 ? -13.735 -0.271 27.278 1.00 93.88 202 ASP A CA 1
ATOM 1389 C C . ASP A 1 202 ? -12.277 0.195 27.295 1.00 93.88 202 ASP A C 1
ATOM 1391 O O . ASP A 1 202 ? -11.802 0.867 28.215 1.00 93.88 202 ASP A O 1
ATOM 1395 N N . LEU A 1 203 ? -11.579 -0.073 26.194 1.00 93.56 203 LEU A N 1
ATOM 1396 C CA . LEU A 1 203 ? -10.300 0.533 25.854 1.00 93.56 203 LEU A CA 1
ATOM 1397 C C . LEU A 1 203 ? -10.484 1.480 24.667 1.00 93.56 203 LEU A C 1
ATOM 1399 O O . LEU A 1 203 ? -10.603 1.051 23.520 1.00 93.56 203 LEU A O 1
ATOM 1403 N N . ILE A 1 204 ? -10.472 2.785 24.941 1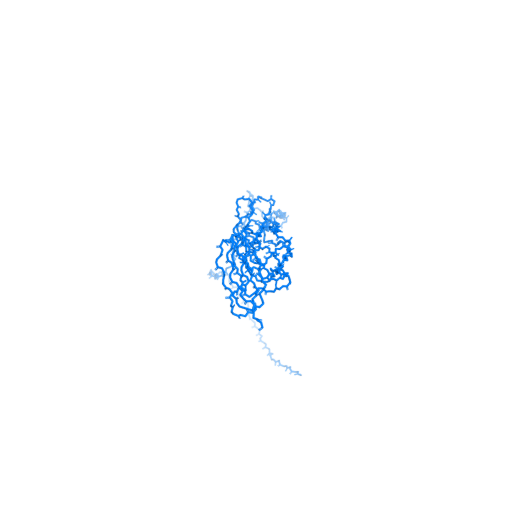.00 94.88 204 ILE A N 1
ATOM 1404 C CA . ILE A 1 204 ? -10.712 3.824 23.934 1.00 94.88 204 ILE A CA 1
ATOM 1405 C C . ILE A 1 204 ? -9.444 4.627 23.670 1.00 94.88 204 ILE A C 1
ATOM 1407 O O . ILE A 1 204 ? -8.823 5.171 24.585 1.00 94.88 204 ILE A O 1
ATOM 1411 N N . CYS A 1 205 ? -9.093 4.752 22.394 1.00 93.44 205 CYS A N 1
ATOM 1412 C CA . CYS A 1 205 ? -7.865 5.389 21.946 1.00 93.44 205 CYS A CA 1
ATOM 1413 C C . CYS A 1 205 ? -8.194 6.434 20.886 1.00 93.44 205 CYS A C 1
ATOM 1415 O O . CYS A 1 205 ? -8.364 6.107 19.712 1.00 93.44 205 CYS A O 1
ATOM 1417 N N . GLY A 1 206 ? -8.282 7.693 21.329 1.00 91.25 206 GLY A N 1
ATOM 1418 C CA . GLY A 1 206 ? -8.610 8.841 20.472 1.00 91.25 206 GLY A CA 1
ATOM 1419 C C . GLY A 1 206 ? -7.576 9.085 19.374 1.00 91.25 206 GLY A C 1
ATOM 1420 O O . GLY A 1 206 ? -7.906 9.434 18.255 1.00 91.25 206 GLY A O 1
ATOM 1421 N N . GLY A 1 207 ? -6.312 8.766 19.651 1.00 90.69 207 GLY A N 1
ATOM 1422 C CA . GLY A 1 207 ? -5.242 8.970 18.689 1.00 90.69 207 GLY A CA 1
ATOM 1423 C C . GLY A 1 207 ? -4.864 10.448 18.573 1.00 90.69 207 GLY A C 1
ATOM 1424 O O . GLY A 1 207 ? -4.465 11.052 19.566 1.00 90.69 207 GLY A O 1
ATOM 1425 N N . GLN A 1 208 ? -4.818 10.993 17.358 1.00 88.00 208 GLN A N 1
ATOM 1426 C CA . GLN A 1 208 ? -4.208 12.291 17.066 1.00 88.00 208 GLN A CA 1
ATOM 1427 C C . GLN A 1 208 ? -5.273 13.353 16.752 1.00 88.00 208 GLN A C 1
ATOM 1429 O O . GLN A 1 208 ? -5.798 13.384 15.642 1.00 88.00 208 GLN A O 1
ATOM 1434 N N . GLY A 1 209 ? -5.462 14.296 17.677 1.00 94.00 209 GLY A N 1
ATOM 1435 C CA . GLY A 1 209 ? -6.304 15.485 17.530 1.00 94.00 209 GLY A CA 1
ATOM 1436 C C . GLY A 1 209 ? -6.995 15.845 18.845 1.00 94.00 209 GLY A C 1
ATOM 1437 O O . GLY A 1 209 ? -6.473 15.521 19.912 1.00 94.00 209 GLY A O 1
ATOM 1438 N N . ASN A 1 210 ? -8.086 16.613 18.786 1.00 97.69 210 ASN A N 1
ATOM 1439 C CA . ASN A 1 210 ? -8.846 17.013 19.973 1.00 97.69 210 ASN A CA 1
ATOM 1440 C C . ASN A 1 210 ? -10.082 16.125 20.120 1.00 97.69 210 ASN A C 1
ATOM 1442 O O . ASN A 1 210 ? -11.138 16.445 19.569 1.00 97.69 210 ASN A O 1
ATOM 1446 N N . ASP A 1 211 ? -9.943 15.059 20.899 1.00 97.62 211 ASP A N 1
ATOM 1447 C CA . ASP A 1 211 ? -10.972 14.030 21.013 1.00 97.62 211 ASP A CA 1
ATOM 1448 C C . ASP A 1 211 ? -11.846 14.211 22.258 1.00 97.62 211 ASP A C 1
ATOM 1450 O O . ASP A 1 211 ? -11.402 14.663 23.319 1.00 97.62 211 ASP A O 1
ATOM 1454 N N . VAL A 1 212 ? -13.110 13.823 22.131 1.00 98.12 212 VAL A N 1
ATOM 1455 C CA . VAL A 1 212 ? -14.080 13.694 23.215 1.00 98.12 212 VAL A CA 1
ATOM 1456 C C . VAL A 1 212 ? -14.344 12.210 23.412 1.00 98.12 212 VAL A C 1
ATOM 1458 O O . VAL A 1 212 ? -15.035 11.584 22.614 1.00 98.12 212 VAL A O 1
ATOM 1461 N N . LEU A 1 213 ? -13.795 11.652 24.488 1.00 96.94 213 LEU A N 1
ATOM 1462 C CA . LEU A 1 213 ? -13.876 10.225 24.784 1.00 96.94 213 LEU A CA 1
ATOM 1463 C C . LEU A 1 213 ? -14.723 10.010 26.039 1.00 96.94 213 LEU A C 1
ATOM 1465 O O . LEU A 1 213 ? -14.401 10.532 27.109 1.00 96.94 213 LEU A O 1
ATOM 1469 N N . ALA A 1 214 ? -15.791 9.234 25.914 1.00 96.00 214 ALA A N 1
ATOM 1470 C CA . ALA A 1 214 ? -16.620 8.788 27.019 1.00 96.00 214 ALA A CA 1
ATOM 1471 C C . ALA A 1 214 ? -16.605 7.258 27.062 1.00 96.00 214 ALA A C 1
ATOM 1473 O O . ALA A 1 214 ? -17.102 6.622 26.144 1.00 96.00 214 ALA A O 1
ATOM 1474 N N . GLY A 1 215 ? -16.078 6.669 28.140 1.00 90.50 215 GLY A N 1
ATOM 1475 C CA . GLY A 1 215 ? -16.154 5.215 28.363 1.00 90.50 215 GLY A CA 1
ATOM 1476 C C . GLY A 1 215 ? -17.581 4.717 28.603 1.00 90.50 215 GLY A C 1
ATOM 1477 O O . GLY A 1 215 ? -17.872 3.558 28.398 1.00 90.50 215 GLY A O 1
ATOM 1478 N N . GLY A 1 216 ? -18.500 5.614 28.975 1.00 87.81 216 GLY A N 1
ATOM 1479 C CA . GLY A 1 216 ? -19.857 5.239 29.363 1.00 87.81 216 GLY A CA 1
ATOM 1480 C C . GLY A 1 216 ? -19.913 4.567 30.748 1.00 87.81 216 GLY A C 1
ATOM 1481 O O . GLY A 1 216 ? -18.951 4.665 31.510 1.00 87.81 216 GLY A O 1
ATOM 1482 N N . PRO A 1 217 ? -21.085 4.065 31.180 1.00 82.94 217 PRO A N 1
ATOM 1483 C CA . PRO A 1 217 ? -21.247 3.465 32.505 1.00 82.94 217 PRO A CA 1
ATOM 1484 C C . PRO A 1 217 ? -20.619 2.064 32.634 1.00 82.94 217 PRO A C 1
ATOM 1486 O O . PRO A 1 217 ? -21.061 1.125 31.973 1.00 82.94 217 PRO A O 1
ATOM 1489 N N . ASP A 1 218 ? -19.703 1.902 33.594 1.00 75.81 218 ASP A N 1
ATOM 1490 C CA . ASP A 1 218 ? -19.156 0.596 33.992 1.00 75.81 218 ASP A CA 1
ATOM 1491 C C . ASP A 1 218 ? -20.273 -0.373 34.440 1.00 75.81 218 ASP A C 1
ATOM 1493 O O . ASP A 1 218 ? -21.186 -0.005 35.195 1.00 75.81 218 ASP A O 1
ATOM 1497 N N . SER A 1 219 ? -20.192 -1.641 34.027 1.00 63.06 219 SER A N 1
ATOM 1498 C CA . SER A 1 219 ? -21.031 -2.703 34.595 1.00 63.06 219 SER A CA 1
ATOM 1499 C C . SER A 1 219 ? -20.458 -3.158 35.943 1.00 63.06 219 SER A C 1
ATOM 1501 O O . SER A 1 219 ? -19.433 -3.836 35.972 1.00 63.06 219 SER A O 1
ATOM 1503 N N . LEU A 1 220 ? -21.114 -2.776 37.048 1.00 55.16 220 LEU A N 1
ATOM 1504 C CA . LEU A 1 220 ? -20.807 -3.229 38.419 1.00 55.16 220 LEU A CA 1
ATOM 1505 C C . LEU A 1 220 ? -21.021 -4.736 38.633 1.00 55.16 220 LEU A C 1
ATOM 1507 O O . LEU A 1 220 ? -22.030 -5.269 38.113 1.00 55.16 220 LEU A O 1
#

Secondary structure (DSSP, 8-state):
---------------------------------------TT----SS--------------PPBPEEEEEEESSSSEETT--EEEEEEEEETTB---SEEEEEETTEEEEEEE--TTSEEEEEE--PPSEEEEEEEEE---SSB--EE-PPEEEEEEPP-BTTBPPSEE--SS--EEE--SS--EEE--BSS-EEE--SS--EEE--BS--EEE------

Foldseek 3Di:
DDDDDDDYDDDDDDDDDDDDDDDDDDDDDDDDPPPPDDDPPPDDDPPDPPPPPPPPPPDPPPAFEKAKAKDWPDAAAAQQDKIKIKIAIDTDVAADWDKKFKDFVPHTPGIATQDNRRMGMDIDRHDDAAWTFIKIWACADPRYHIDIYHTDGHHYHYDDDVNDHFPEEADLEEEEEEADQEEGEYHNAHYQYEYHNAHYHYHYHNHHDNYHYHNHDYDD

Radius of gyration: 40.41 Å; chains: 1; bounding box: 64×85×119 Å

pLDDT: mean 79.88, std 24.23, range [29.97, 98.88]

InterPro domains:
  IPR001343 RTX calcium-binding nonapeptide repeat [PF00353] (179-213)
  IPR011049 Serralysin-like metalloprotease, C-terminal [SSF51120] (159-217)
  IPR013783 Immunoglobulin-like fold [G3DSA:2.60.40.10] (69-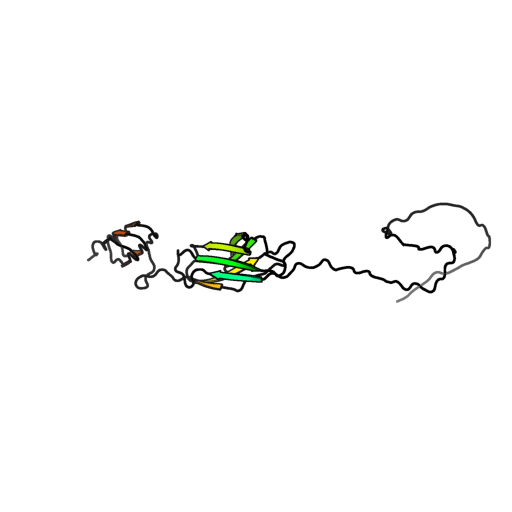156)
  IPR032109 Bacterial Ig-like domain (group 3) [PF16640] (72-157)

Organism: NCBI:txid2903617